Protein AF-A0AAT9HZM3-F1 (afdb_monomer_lite)

Foldseek 3Di:
DVLVVCQLVQDQFDCVNDPHQQDKDKRKDKDAQQDPVLLVLFDPVQSVQVPVQCVNNMWMKMWIGNGGTTTAIFGWDWFFPDCCLPPVNLCVQQPPDWAQRSVVSLCVSPVVCVVVADNTHHSVSSNVVSVVVRVPDDSVRIDTDTHHRDPPNVVVVSSSDDDDQDDDPDDDVVQLCQCDCPHSVVVVLVVVCVVCVVVCVCVVVVLVVVQLQQFWDQDPVRDIRNSHDPVNVVVLVVVQVVVCVVPVPDHDHDHDDGDDPSNVSSPDFDWDPPPDTDTPVVCVVVPPPD

Secondary structure (DSSP, 8-state):
-HHHHHHHH-PEEPGGG-S-TTSPEEEEEEE----HHHHHTS-HHHHHHHTTTSGGG-EEEEEEESSSEE-EEEEEEEEESSGGGSHHHHHHHHTT--HHHHHHHHHHH-GGGGTTS-SS--HHHHHHHHHHHHHT--GGGEEEEEEEPPTTHHHHHHHHSPPP----SSS-HHHHT--STTSHHHHHHHHHHHHHGGGGTTHHHHHHHHHHHHSPEEPTTS-EE----HHHHHHHHHHHHHHHTT-TT-------PPP-HHHHHHT---EEESSSEEEHHHHTTTSS--

Structure (mmCIF, N/CA/C/O backbone):
data_AF-A0AAT9HZM3-F1
#
_entry.id   AF-A0AAT9HZM3-F1
#
loop_
_atom_site.group_PDB
_atom_site.id
_atom_site.type_symbol
_atom_site.label_atom_id
_atom_site.label_alt_id
_atom_site.label_comp_id
_atom_site.label_asym_id
_atom_site.label_entity_id
_atom_site.label_seq_id
_atom_site.pdbx_PDB_ins_code
_atom_site.Cartn_x
_atom_site.Cartn_y
_atom_site.Cartn_z
_atom_site.occupancy
_atom_site.B_iso_or_equiv
_atom_site.auth_seq_id
_atom_site.auth_comp_id
_atom_site.auth_asym_id
_atom_site.auth_atom_id
_atom_site.pdbx_PDB_model_num
ATOM 1 N N . MET A 1 1 ? -4.841 -19.348 -1.375 1.00 56.19 1 MET A N 1
ATOM 2 C CA . MET A 1 1 ? -5.092 -18.212 -0.456 1.00 56.19 1 MET A CA 1
ATOM 3 C C . MET A 1 1 ? -3.822 -17.645 0.173 1.00 56.19 1 MET A C 1
ATOM 5 O O . MET A 1 1 ? -3.704 -16.431 0.191 1.00 56.19 1 MET A O 1
ATOM 9 N N . GLN A 1 2 ? -2.846 -18.459 0.596 1.00 75.19 2 GLN A N 1
ATOM 10 C CA . GLN A 1 2 ? -1.591 -17.960 1.192 1.00 75.19 2 GLN A CA 1
ATOM 11 C C . GLN A 1 2 ? -0.782 -17.020 0.270 1.00 75.19 2 GLN A C 1
ATOM 13 O O . GLN A 1 2 ? -0.189 -16.063 0.745 1.00 75.19 2 GLN A O 1
ATOM 18 N N . ALA A 1 3 ? -0.818 -17.223 -1.053 1.00 84.06 3 ALA A N 1
ATOM 19 C CA . ALA A 1 3 ? -0.134 -16.340 -2.006 1.00 84.06 3 ALA A CA 1
ATOM 20 C C . ALA A 1 3 ? -0.662 -14.890 -1.993 1.00 84.06 3 ALA A C 1
ATOM 22 O O . ALA A 1 3 ? 0.128 -13.957 -2.093 1.00 84.06 3 ALA A O 1
ATOM 23 N N . LEU A 1 4 ? -1.976 -14.689 -1.833 1.00 86.06 4 LEU A N 1
ATOM 24 C CA . LEU A 1 4 ? -2.546 -13.341 -1.745 1.00 86.06 4 LEU A CA 1
ATOM 25 C C . LEU A 1 4 ? -2.125 -12.667 -0.441 1.00 86.06 4 LEU A C 1
ATOM 27 O O . LEU A 1 4 ? -1.659 -11.536 -0.469 1.00 86.06 4 LEU A O 1
ATOM 31 N N . ASP A 1 5 ? -2.200 -13.379 0.683 1.00 83.12 5 ASP A N 1
ATOM 32 C CA . ASP A 1 5 ? -1.729 -12.857 1.967 1.00 83.12 5 ASP A CA 1
ATOM 33 C C . ASP A 1 5 ? -0.245 -12.452 1.911 1.00 83.12 5 ASP A C 1
ATOM 35 O O . ASP A 1 5 ? 0.101 -11.336 2.291 1.00 83.12 5 ASP A O 1
ATOM 39 N N . ILE A 1 6 ? 0.618 -13.290 1.324 1.00 88.50 6 ILE A N 1
ATOM 40 C CA . ILE A 1 6 ? 2.038 -12.965 1.102 1.00 88.50 6 ILE A CA 1
ATOM 41 C C . ILE A 1 6 ? 2.187 -11.720 0.217 1.00 88.50 6 ILE A C 1
ATOM 43 O O . ILE A 1 6 ? 3.030 -10.861 0.482 1.00 88.50 6 ILE A O 1
ATOM 47 N N . PHE A 1 7 ? 1.373 -11.592 -0.833 1.00 91.38 7 PHE A N 1
ATOM 48 C CA . PHE A 1 7 ? 1.400 -10.431 -1.715 1.00 91.38 7 PHE A CA 1
ATOM 49 C C . PHE A 1 7 ? 1.021 -9.131 -0.981 1.00 91.38 7 PHE A C 1
ATOM 51 O O . PHE A 1 7 ? 1.742 -8.134 -1.100 1.00 91.38 7 PHE A O 1
ATOM 58 N N . PHE A 1 8 ? -0.061 -9.133 -0.201 1.00 86.44 8 PHE A N 1
ATOM 59 C CA . PHE A 1 8 ? -0.562 -7.935 0.478 1.00 86.44 8 PHE A CA 1
ATOM 60 C C . PHE A 1 8 ? 0.253 -7.570 1.724 1.00 86.44 8 PHE A C 1
ATOM 62 O O . PHE A 1 8 ? 0.640 -6.413 1.876 1.00 86.44 8 PHE A O 1
ATOM 69 N N . SER A 1 9 ? 0.580 -8.543 2.579 1.00 83.19 9 SER A N 1
ATOM 70 C CA . SER A 1 9 ? 1.319 -8.295 3.827 1.00 83.19 9 SER A CA 1
ATOM 71 C C . SER A 1 9 ? 2.832 -8.159 3.623 1.00 83.19 9 SER A C 1
ATOM 73 O O . SER A 1 9 ? 3.512 -7.529 4.432 1.00 83.19 9 SER A O 1
ATOM 75 N N . GLY A 1 10 ? 3.376 -8.705 2.528 1.00 87.75 10 GLY A N 1
ATOM 76 C CA . GLY A 1 10 ? 4.804 -8.661 2.217 1.00 87.75 10 GLY A CA 1
ATOM 77 C C . GLY A 1 10 ? 5.704 -9.206 3.331 1.00 87.75 10 GLY A C 1
ATOM 78 O O . GLY A 1 10 ? 6.675 -8.529 3.687 1.00 87.75 10 GLY A O 1
ATOM 79 N N . PRO A 1 11 ? 5.415 -10.396 3.892 1.00 89.62 11 PRO A N 1
ATOM 80 C CA . PRO A 1 11 ? 6.148 -10.917 5.030 1.00 89.62 11 PRO A CA 1
ATOM 81 C C . PRO A 1 11 ? 7.579 -11.277 4.620 1.00 89.62 11 PRO A C 1
ATOM 83 O O . PRO A 1 11 ? 7.878 -11.518 3.444 1.00 89.62 11 PRO A O 1
ATOM 86 N N . THR A 1 12 ? 8.470 -11.342 5.604 1.00 92.44 12 THR A N 1
ATOM 87 C CA . THR A 1 12 ? 9.792 -11.944 5.416 1.00 92.44 12 THR A CA 1
ATOM 88 C C . THR A 1 12 ? 9.630 -13.458 5.351 1.00 92.44 12 THR A C 1
ATOM 90 O O . THR A 1 12 ? 9.192 -14.063 6.330 1.00 92.44 12 THR A O 1
ATOM 93 N N . LEU A 1 13 ? 9.997 -14.059 4.221 1.00 91.69 13 LEU A N 1
ATOM 94 C CA . LEU A 1 13 ? 9.914 -15.504 4.019 1.00 91.69 13 LEU A CA 1
ATOM 95 C C . LEU A 1 13 ? 11.201 -16.194 4.477 1.00 91.69 13 LEU A C 1
ATOM 97 O O . LEU A 1 13 ? 12.303 -15.682 4.278 1.00 91.69 13 LEU A O 1
ATOM 101 N N . LYS A 1 14 ? 11.055 -17.364 5.087 1.00 91.19 14 LYS A N 1
ATOM 102 C CA . LYS A 1 14 ? 12.136 -18.253 5.520 1.00 91.19 14 LYS A CA 1
ATOM 103 C C . LYS A 1 14 ? 12.356 -19.345 4.482 1.00 91.19 14 LYS A C 1
ATOM 105 O O . LYS A 1 14 ? 11.519 -19.567 3.621 1.00 91.19 14 LYS A O 1
ATOM 110 N N . ASP A 1 15 ? 13.461 -20.070 4.610 1.00 88.81 15 ASP A N 1
ATOM 111 C CA . ASP A 1 15 ? 13.807 -21.189 3.724 1.00 88.81 15 ASP A CA 1
ATOM 112 C C . ASP A 1 15 ? 12.682 -22.239 3.620 1.00 88.81 15 ASP A C 1
ATOM 114 O O . ASP A 1 15 ? 12.331 -22.674 2.531 1.00 88.81 15 ASP A O 1
ATOM 118 N N . THR A 1 16 ? 12.018 -22.532 4.744 1.00 89.19 16 THR A N 1
ATOM 119 C CA . THR A 1 16 ? 10.880 -23.466 4.840 1.00 89.19 16 THR A CA 1
ATOM 120 C C . THR A 1 16 ? 9.629 -23.019 4.083 1.00 89.19 16 THR A C 1
ATOM 122 O O . THR A 1 16 ? 8.724 -23.826 3.893 1.00 89.19 16 THR A O 1
ATOM 125 N N . ASP A 1 17 ? 9.550 -21.746 3.690 1.00 87.19 17 ASP A N 1
ATOM 126 C CA . ASP A 1 17 ? 8.434 -21.210 2.905 1.00 87.19 17 ASP A CA 1
ATOM 127 C C . ASP A 1 17 ? 8.635 -21.436 1.393 1.00 87.19 17 ASP A C 1
ATOM 129 O O . ASP A 1 17 ? 7.723 -21.186 0.603 1.00 87.19 17 ASP A O 1
ATOM 133 N N . PHE A 1 18 ? 9.811 -21.925 0.978 1.00 87.56 18 PHE A N 1
ATOM 134 C CA . PHE A 1 18 ? 10.133 -22.261 -0.405 1.00 87.56 18 PHE A CA 1
ATOM 135 C C . PHE A 1 18 ? 10.157 -23.777 -0.589 1.00 87.56 18 PHE A C 1
ATOM 137 O O . PHE A 1 18 ? 10.686 -24.519 0.234 1.00 87.56 18 PHE A O 1
ATOM 144 N N . TYR A 1 19 ? 9.637 -24.242 -1.726 1.00 86.69 19 TYR A N 1
ATOM 145 C CA . TYR A 1 19 ? 9.860 -25.624 -2.156 1.00 86.69 19 TYR A CA 1
ATOM 146 C C . TYR A 1 19 ? 11.327 -25.852 -2.565 1.00 86.69 19 TYR A C 1
ATOM 148 O O . TYR A 1 19 ? 11.905 -26.894 -2.274 1.00 86.69 19 TYR A O 1
ATOM 156 N N . ASP A 1 20 ? 11.936 -24.852 -3.215 1.00 88.06 20 ASP A N 1
ATOM 157 C CA . ASP A 1 20 ? 13.368 -24.785 -3.513 1.00 88.06 20 ASP A CA 1
ATOM 158 C C . ASP A 1 20 ? 13.839 -23.332 -3.369 1.00 88.06 20 ASP A C 1
ATOM 160 O O . ASP A 1 20 ? 13.459 -22.469 -4.161 1.00 88.06 20 ASP A O 1
ATOM 164 N N . ALA A 1 21 ? 14.676 -23.057 -2.368 1.00 87.31 21 ALA A N 1
ATOM 165 C CA . ALA A 1 21 ? 15.183 -21.717 -2.064 1.00 87.31 21 ALA A CA 1
ATOM 166 C C . ALA A 1 21 ? 16.091 -21.112 -3.153 1.00 87.31 21 ALA A C 1
ATOM 168 O O . ALA A 1 21 ? 16.421 -19.927 -3.093 1.00 87.31 21 ALA A O 1
ATOM 169 N N . ARG A 1 22 ? 16.503 -21.900 -4.157 1.00 86.81 22 ARG A N 1
ATOM 170 C CA . ARG A 1 22 ? 17.273 -21.417 -5.318 1.00 86.81 22 ARG A CA 1
ATOM 171 C C . ARG A 1 22 ? 16.380 -20.857 -6.420 1.00 86.81 22 ARG A C 1
ATOM 173 O O . ARG A 1 22 ? 16.883 -20.210 -7.337 1.00 86.81 22 ARG A O 1
ATOM 180 N N . ILE A 1 23 ? 15.080 -21.142 -6.365 1.00 89.75 23 ILE A N 1
ATOM 181 C CA . ILE A 1 23 ? 14.112 -20.680 -7.350 1.00 89.75 23 ILE A CA 1
ATOM 182 C C . ILE A 1 23 ? 13.419 -19.438 -6.779 1.00 89.75 23 ILE A C 1
ATOM 184 O O . ILE A 1 23 ? 12.821 -19.516 -5.704 1.00 89.75 23 ILE A O 1
ATOM 188 N N . PRO A 1 24 ? 13.477 -18.285 -7.470 1.00 90.88 24 PRO A N 1
ATOM 189 C CA . PRO A 1 24 ? 12.812 -17.083 -6.995 1.00 90.88 24 PRO A CA 1
ATOM 190 C C . PRO A 1 24 ? 11.293 -17.280 -6.979 1.00 90.88 24 PRO A C 1
ATOM 192 O O . PRO A 1 24 ? 10.711 -17.850 -7.904 1.00 90.88 24 PRO A O 1
ATOM 195 N N . LEU A 1 25 ? 10.643 -16.760 -5.941 1.00 92.00 25 LEU A N 1
ATOM 196 C CA . LEU A 1 25 ? 9.188 -16.753 -5.831 1.00 92.00 25 LEU A CA 1
ATOM 197 C C . LEU A 1 25 ? 8.649 -15.444 -6.408 1.00 92.00 25 LEU A C 1
ATOM 199 O O . LEU A 1 25 ? 9.076 -14.359 -6.011 1.00 92.00 25 LEU A O 1
ATOM 203 N N . ARG A 1 26 ? 7.677 -15.542 -7.314 1.00 93.06 26 ARG A N 1
ATOM 204 C CA . ARG A 1 26 ? 6.982 -14.393 -7.899 1.00 93.06 26 ARG A CA 1
ATOM 205 C C . ARG A 1 26 ? 5.481 -14.587 -7.773 1.00 93.06 26 ARG A C 1
ATOM 207 O O . ARG A 1 26 ? 4.949 -15.596 -8.224 1.00 93.06 26 ARG A O 1
ATOM 214 N N . ILE A 1 27 ? 4.814 -13.604 -7.182 1.00 94.00 27 ILE A N 1
ATOM 215 C CA . ILE A 1 27 ? 3.359 -13.566 -7.056 1.00 94.00 27 ILE A CA 1
ATOM 216 C C . ILE A 1 27 ? 2.872 -12.355 -7.834 1.00 94.00 27 ILE A C 1
ATOM 218 O O . ILE A 1 27 ? 3.229 -11.232 -7.493 1.00 94.00 27 ILE A O 1
ATOM 222 N N . GLU A 1 28 ? 2.088 -12.586 -8.878 1.00 94.62 28 GLU A N 1
ATOM 223 C CA . GLU A 1 28 ? 1.475 -11.534 -9.686 1.00 94.62 28 GLU A CA 1
ATOM 224 C C . GLU A 1 28 ? -0.000 -11.401 -9.323 1.00 94.62 28 GLU A C 1
ATOM 226 O O . GLU A 1 28 ? -0.708 -12.402 -9.197 1.00 94.62 28 GLU A O 1
ATOM 231 N N . VAL A 1 29 ? -0.451 -10.162 -9.154 1.00 92.50 29 VAL A N 1
ATOM 232 C CA . VAL A 1 29 ? -1.846 -9.823 -8.892 1.00 92.50 29 VAL A CA 1
ATOM 233 C C . VAL A 1 29 ? -2.263 -8.736 -9.870 1.00 92.50 29 VAL A C 1
ATOM 235 O O . VAL A 1 29 ? -1.595 -7.711 -10.010 1.00 92.50 29 VAL A O 1
ATOM 238 N N . THR A 1 30 ? -3.383 -8.977 -10.541 1.00 91.25 30 THR A N 1
ATOM 239 C CA . THR A 1 30 ? -4.058 -7.975 -11.361 1.00 91.25 30 THR A CA 1
ATOM 240 C C . THR A 1 30 ? -5.263 -7.449 -10.592 1.00 91.25 30 THR A C 1
ATOM 242 O O . THR A 1 30 ? -6.100 -8.229 -10.143 1.00 91.25 30 THR A O 1
ATOM 245 N N . PHE A 1 31 ? -5.344 -6.130 -10.478 1.00 88.81 31 PHE A N 1
ATOM 246 C CA . PHE A 1 31 ? -6.535 -5.397 -10.074 1.00 88.81 31 PHE A CA 1
ATOM 247 C C . PHE A 1 31 ? -7.240 -4.925 -11.339 1.00 88.81 31 PHE A C 1
ATOM 249 O O . PHE A 1 31 ? -6.606 -4.319 -12.204 1.00 88.81 31 PHE A O 1
ATOM 256 N N . GLU A 1 32 ? -8.524 -5.225 -11.449 1.00 88.81 32 GLU A N 1
ATOM 257 C CA . GLU A 1 32 ? -9.375 -4.834 -12.570 1.00 88.81 32 GLU A CA 1
ATOM 258 C C . GLU A 1 32 ? -10.501 -3.940 -12.048 1.00 88.81 32 GLU A C 1
ATOM 260 O O . GLU A 1 32 ? -10.794 -3.950 -10.852 1.00 88.81 32 GLU A O 1
ATOM 265 N N . GLU A 1 33 ? -11.112 -3.167 -12.945 1.00 86.69 33 GLU A N 1
ATOM 266 C CA . GLU A 1 33 ? -12.220 -2.254 -12.633 1.00 86.69 33 GLU A CA 1
ATOM 267 C C . GLU A 1 33 ? -11.888 -1.159 -11.601 1.00 86.69 33 GLU A C 1
ATOM 269 O O . GLU A 1 33 ? -12.756 -0.761 -10.828 1.00 86.69 33 GLU A O 1
ATOM 274 N N . ILE A 1 34 ? -10.658 -0.632 -11.604 1.00 85.25 34 ILE A N 1
ATOM 275 C CA . ILE A 1 34 ? -10.290 0.532 -10.782 1.00 85.25 34 ILE A CA 1
ATOM 276 C C . ILE A 1 34 ? -11.045 1.761 -11.300 1.00 85.25 34 ILE A C 1
ATOM 278 O O . ILE A 1 34 ? -10.838 2.180 -12.442 1.00 85.25 34 ILE A O 1
ATOM 282 N N . LYS A 1 35 ? -11.910 2.338 -10.459 1.00 84.44 35 LYS A N 1
ATOM 283 C CA . LYS A 1 35 ? -12.756 3.494 -10.796 1.00 84.44 35 LYS A CA 1
ATOM 284 C C . LYS A 1 35 ? -12.229 4.782 -10.170 1.00 84.44 35 LYS A C 1
ATOM 286 O O . LYS A 1 35 ? -11.422 4.764 -9.242 1.00 84.44 35 LYS A O 1
ATOM 291 N N . ASP A 1 36 ? -12.771 5.913 -10.616 1.00 80.31 36 ASP A N 1
ATOM 292 C CA . ASP A 1 36 ? -12.473 7.235 -10.047 1.00 80.31 36 ASP A CA 1
ATOM 293 C C . ASP A 1 36 ? -12.752 7.300 -8.536 1.00 80.31 36 ASP A C 1
ATOM 295 O O . ASP A 1 36 ? -12.042 7.977 -7.797 1.00 80.31 36 ASP A O 1
ATOM 299 N N . GLU A 1 37 ? -13.751 6.553 -8.057 1.00 82.88 37 GLU A N 1
ATOM 300 C CA . GLU A 1 37 ? -14.077 6.417 -6.632 1.00 82.88 37 GLU A CA 1
ATOM 301 C C . GLU A 1 37 ? -12.940 5.755 -5.838 1.00 82.88 37 GLU A C 1
ATOM 303 O O . GLU A 1 37 ? -12.618 6.194 -4.733 1.00 82.88 37 GLU A O 1
ATOM 308 N N . ASP A 1 38 ? -12.283 4.743 -6.412 1.00 80.19 38 ASP A N 1
ATOM 309 C CA . ASP A 1 38 ? -11.135 4.076 -5.795 1.00 80.19 38 ASP A CA 1
ATOM 310 C C . ASP A 1 38 ? -9.917 5.002 -5.772 1.00 80.19 38 ASP A C 1
ATOM 312 O O . ASP A 1 38 ? -9.212 5.095 -4.765 1.00 80.19 38 ASP A O 1
ATOM 316 N N . LEU A 1 39 ? -9.707 5.754 -6.856 1.00 80.75 39 LEU A N 1
ATOM 317 C CA . LEU A 1 39 ? -8.653 6.764 -6.945 1.00 80.75 39 LEU A CA 1
ATOM 318 C C . LEU A 1 39 ? -8.900 7.936 -5.986 1.00 80.75 39 LEU A C 1
ATOM 320 O O . LEU A 1 39 ? -7.948 8.493 -5.435 1.00 80.75 39 LEU A O 1
ATOM 324 N N . ALA A 1 40 ? -10.160 8.287 -5.719 1.00 81.62 40 ALA A N 1
ATOM 325 C CA . ALA A 1 40 ? -10.521 9.354 -4.790 1.00 81.62 40 ALA A CA 1
ATOM 326 C C . ALA A 1 40 ? -10.069 9.067 -3.347 1.00 81.62 40 ALA A C 1
ATOM 328 O O . ALA A 1 40 ? -9.836 10.012 -2.588 1.00 81.62 40 ALA A O 1
ATOM 329 N N . ARG A 1 41 ? -9.869 7.790 -2.990 1.00 77.81 41 ARG A N 1
ATOM 330 C CA . ARG A 1 41 ? -9.316 7.358 -1.692 1.00 77.81 41 ARG A CA 1
ATOM 331 C C . ARG A 1 41 ? -7.845 7.737 -1.519 1.00 77.81 41 ARG A C 1
ATOM 333 O O . ARG A 1 41 ? -7.351 7.786 -0.395 1.00 77.81 41 ARG A O 1
ATOM 340 N N . LEU A 1 42 ? -7.142 8.004 -2.618 1.00 79.00 42 LEU A N 1
ATOM 341 C CA . LEU A 1 42 ? -5.756 8.448 -2.605 1.00 79.00 42 LEU A CA 1
ATOM 342 C C . LEU A 1 42 ? -5.684 9.963 -2.400 1.00 79.00 42 LEU A C 1
ATOM 344 O O . LEU A 1 42 ? -6.513 10.719 -2.918 1.00 79.00 42 LEU A O 1
ATOM 348 N N . ALA A 1 43 ? -4.639 10.412 -1.700 1.00 76.69 43 ALA A N 1
ATOM 349 C CA . ALA A 1 43 ? -4.288 11.828 -1.652 1.00 76.69 43 ALA A CA 1
ATOM 350 C C . ALA A 1 43 ? -4.072 12.371 -3.075 1.00 76.69 43 ALA A C 1
ATOM 352 O O . ALA A 1 43 ? -3.567 11.663 -3.948 1.00 76.69 43 ALA A O 1
ATOM 353 N N . GLU A 1 44 ? -4.436 13.631 -3.314 1.00 77.44 44 GLU A N 1
ATOM 354 C CA . GLU A 1 44 ? -4.430 14.246 -4.651 1.00 77.44 44 GLU A CA 1
ATOM 355 C C . GLU A 1 44 ? -3.054 14.161 -5.335 1.00 77.44 44 GLU A C 1
ATOM 357 O O . GLU A 1 44 ? -2.948 13.840 -6.517 1.00 77.44 44 GLU A O 1
ATOM 362 N N . GLU A 1 45 ? -1.981 14.307 -4.554 1.00 76.25 45 GLU A N 1
ATOM 363 C CA . GLU A 1 45 ? -0.596 14.155 -5.006 1.00 76.25 45 GLU A CA 1
ATOM 364 C C . GLU A 1 45 ? -0.242 12.746 -5.519 1.00 76.25 45 GLU A C 1
ATOM 366 O O . GLU A 1 45 ? 0.744 12.574 -6.240 1.00 76.25 45 GLU A O 1
ATOM 371 N N . HIS A 1 46 ? -1.013 11.723 -5.155 1.00 76.56 46 HIS A N 1
ATOM 372 C CA . HIS A 1 46 ? -0.778 10.320 -5.495 1.00 76.56 46 HIS A CA 1
ATOM 373 C C . HIS A 1 46 ? -1.641 9.827 -6.668 1.00 76.56 46 HIS A C 1
ATOM 375 O O . HIS A 1 46 ? -1.218 8.911 -7.379 1.00 76.56 46 HIS A O 1
ATOM 381 N N . ARG A 1 47 ? -2.791 10.467 -6.931 1.00 80.19 47 ARG A N 1
ATOM 382 C CA . ARG A 1 47 ? -3.756 10.065 -7.976 1.00 80.19 47 ARG A CA 1
ATOM 383 C C . ARG A 1 47 ? -3.136 10.018 -9.366 1.00 80.19 47 ARG A C 1
ATOM 385 O O . ARG A 1 47 ? -3.103 8.961 -9.988 1.00 80.19 47 ARG A O 1
ATOM 392 N N . GLY A 1 48 ? -2.495 11.111 -9.784 1.00 76.69 48 GLY A N 1
ATOM 393 C CA . GLY A 1 48 ? -1.891 11.214 -11.116 1.00 76.69 48 GLY A CA 1
ATOM 394 C C . GLY A 1 48 ? -0.711 10.263 -11.370 1.00 76.69 48 GLY A C 1
ATOM 395 O O . GLY A 1 48 ? -0.258 10.142 -12.507 1.00 76.69 48 GLY A O 1
ATOM 396 N N . ARG A 1 49 ? -0.172 9.596 -10.335 1.00 77.94 49 ARG A N 1
ATOM 397 C CA . ARG A 1 49 ? 0.823 8.521 -10.506 1.00 77.94 49 ARG A CA 1
ATOM 398 C C . ARG A 1 49 ? 0.144 7.178 -10.751 1.00 77.94 49 ARG A C 1
ATOM 400 O O . ARG A 1 49 ? 0.567 6.464 -11.650 1.00 77.94 49 ARG A O 1
ATOM 407 N N . ILE A 1 50 ? -0.898 6.863 -9.980 1.00 78.75 50 ILE A N 1
ATOM 408 C CA . ILE A 1 50 ? -1.655 5.616 -10.131 1.00 78.75 50 ILE A CA 1
ATOM 409 C C . ILE A 1 50 ? -2.441 5.612 -11.442 1.00 78.75 50 ILE A C 1
ATOM 411 O O . ILE A 1 50 ? -2.402 4.608 -12.136 1.00 78.75 50 ILE A O 1
ATOM 415 N N . GLU A 1 51 ? -3.046 6.730 -11.849 1.00 78.88 51 GLU A N 1
ATOM 416 C CA . GLU A 1 51 ? -3.757 6.851 -13.137 1.00 78.88 51 GLU A CA 1
ATOM 417 C C . GLU A 1 51 ? -2.882 6.499 -14.346 1.00 78.88 51 GLU A C 1
ATOM 419 O O . GLU A 1 51 ? -3.346 5.868 -15.288 1.00 78.88 51 GLU A O 1
ATOM 424 N N . LYS A 1 52 ? -1.594 6.865 -14.313 1.00 77.31 52 LYS A N 1
ATOM 425 C CA . LYS A 1 52 ? -0.651 6.555 -15.400 1.00 77.31 52 LYS A CA 1
ATOM 426 C C . LYS A 1 52 ? -0.325 5.070 -15.514 1.00 77.31 52 LYS A C 1
ATOM 428 O O . LYS A 1 52 ? 0.145 4.645 -16.560 1.00 77.31 52 LYS A O 1
ATOM 433 N N . VAL A 1 53 ? -0.499 4.324 -14.428 1.00 76.25 53 VAL A N 1
ATOM 434 C CA . VAL A 1 53 ? -0.118 2.912 -14.327 1.00 76.25 53 VAL A CA 1
ATOM 435 C C . VAL A 1 53 ? -1.345 1.996 -14.366 1.00 76.25 53 VAL A C 1
ATOM 437 O O . VAL A 1 53 ? -1.259 0.867 -14.837 1.00 76.25 53 VAL A O 1
ATOM 440 N N . ALA A 1 54 ? -2.495 2.478 -13.897 1.00 77.00 54 ALA A N 1
ATOM 441 C CA . ALA A 1 54 ? -3.783 1.798 -13.945 1.00 77.00 54 ALA A CA 1
ATOM 442 C C . ALA A 1 54 ? -4.465 1.997 -15.313 1.00 77.00 54 ALA A C 1
ATOM 444 O O . ALA A 1 54 ? -5.606 2.458 -15.397 1.00 77.00 54 ALA A O 1
ATOM 445 N N . GLU A 1 55 ? -3.749 1.697 -16.399 1.00 69.00 55 GLU A N 1
ATOM 446 C CA . GLU A 1 55 ? -4.233 1.906 -17.764 1.00 69.00 55 GLU A CA 1
ATOM 447 C C . GLU A 1 55 ? -5.521 1.099 -18.012 1.00 69.00 55 GLU A C 1
ATOM 449 O O . GLU A 1 55 ? -5.590 -0.105 -17.761 1.00 69.00 55 GLU A O 1
ATOM 454 N N . GLY A 1 56 ? -6.5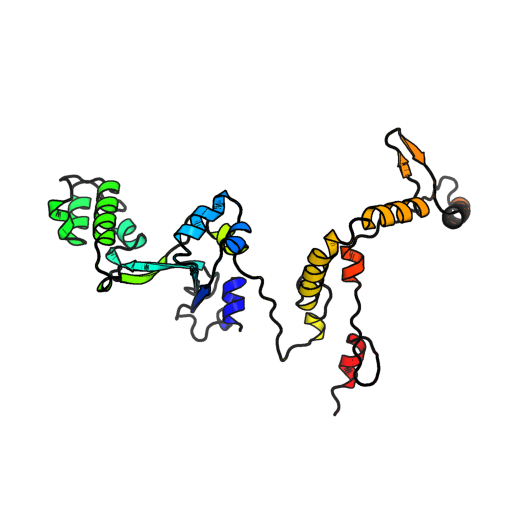84 1.779 -18.455 1.00 71.81 56 GLY A N 1
ATOM 455 C CA . GLY A 1 56 ? -7.892 1.152 -18.680 1.00 71.81 56 GLY A CA 1
ATOM 456 C C . GLY A 1 56 ? -8.576 0.625 -17.411 1.00 71.81 56 GLY A C 1
ATOM 457 O O . GLY A 1 56 ? -9.392 -0.289 -17.505 1.00 71.81 56 GLY A O 1
ATOM 458 N N . GLY A 1 57 ? -8.235 1.157 -16.230 1.00 80.94 57 GLY A N 1
ATOM 459 C CA . GLY A 1 57 ? -8.771 0.686 -14.948 1.00 80.94 57 GLY A CA 1
ATOM 460 C C . GLY A 1 57 ? -8.139 -0.625 -14.476 1.00 80.94 57 GLY A C 1
ATOM 461 O O . GLY A 1 57 ? -8.699 -1.307 -13.617 1.00 80.94 57 GLY A O 1
ATOM 462 N N . ARG A 1 58 ? -6.984 -1.002 -15.040 1.00 87.25 58 ARG A N 1
ATOM 463 C CA . ARG A 1 58 ? -6.280 -2.239 -14.710 1.00 87.25 58 ARG A CA 1
ATOM 464 C C . ARG A 1 58 ? -4.871 -1.946 -14.211 1.00 87.25 58 ARG A C 1
ATOM 466 O O . ARG A 1 58 ? -4.069 -1.341 -14.908 1.00 87.25 58 ARG A O 1
ATOM 473 N N . LEU A 1 59 ? -4.544 -2.442 -13.023 1.00 89.06 59 LEU A N 1
ATOM 474 C CA . LEU A 1 59 ? -3.220 -2.321 -12.415 1.00 89.06 59 LEU A CA 1
ATOM 475 C C . LEU A 1 59 ? -2.657 -3.718 -12.178 1.00 89.06 59 LEU A C 1
ATOM 477 O O . LEU A 1 59 ? -3.261 -4.520 -11.472 1.00 89.06 59 LEU A O 1
ATOM 481 N N . THR A 1 60 ? -1.490 -4.021 -12.744 1.00 91.75 60 THR A N 1
ATOM 482 C CA . THR A 1 60 ? -0.814 -5.302 -12.499 1.00 91.75 60 THR A CA 1
ATOM 483 C C . THR A 1 60 ? 0.435 -5.072 -11.659 1.00 91.75 60 THR A C 1
ATOM 485 O O . THR A 1 60 ? 1.305 -4.273 -12.006 1.00 91.75 60 THR A O 1
ATOM 488 N N . LEU A 1 61 ? 0.522 -5.773 -10.535 1.00 93.25 61 LEU A N 1
ATOM 489 C CA . LEU A 1 61 ? 1.628 -5.688 -9.593 1.00 93.25 61 LEU A CA 1
ATOM 490 C C . LEU A 1 61 ? 2.202 -7.078 -9.359 1.00 93.25 61 LEU A C 1
ATOM 492 O O . LEU A 1 61 ? 1.487 -8.079 -9.384 1.00 93.25 61 LEU A O 1
ATOM 496 N N . SER A 1 62 ? 3.492 -7.141 -9.063 1.00 94.44 62 SER A N 1
ATOM 497 C CA . SER A 1 62 ? 4.143 -8.376 -8.655 1.00 94.44 62 SER A CA 1
ATOM 498 C C . SER A 1 62 ? 4.896 -8.184 -7.350 1.00 94.44 62 SER A C 1
ATOM 500 O O . SER A 1 62 ? 5.484 -7.139 -7.083 1.00 94.44 62 SER A O 1
ATOM 502 N N . ARG A 1 63 ? 4.876 -9.207 -6.499 1.00 94.06 63 ARG A N 1
ATOM 503 C CA . ARG A 1 63 ? 5.783 -9.310 -5.362 1.00 94.06 63 ARG A CA 1
ATOM 504 C C . ARG A 1 63 ? 6.783 -10.414 -5.647 1.00 94.06 63 ARG A C 1
ATOM 506 O O . ARG A 1 63 ? 6.400 -11.568 -5.836 1.00 94.06 63 ARG A O 1
ATOM 513 N N . ALA A 1 64 ? 8.056 -10.044 -5.672 1.00 93.38 64 ALA A N 1
ATOM 514 C CA . ALA A 1 64 ? 9.151 -10.941 -6.003 1.00 93.38 64 ALA A CA 1
ATOM 515 C C . ALA A 1 64 ? 10.087 -11.145 -4.806 1.00 93.38 64 ALA A C 1
ATOM 517 O O . ALA A 1 64 ? 10.460 -10.192 -4.118 1.00 93.38 64 ALA A O 1
ATOM 518 N N . TYR A 1 65 ? 10.499 -12.392 -4.598 1.00 93.94 65 TYR A N 1
ATOM 519 C CA . TYR A 1 65 ? 11.506 -12.817 -3.633 1.00 93.94 65 TYR A CA 1
ATOM 520 C C . TYR A 1 65 ? 12.624 -13.517 -4.402 1.00 93.94 65 TYR A C 1
ATOM 522 O O . TYR A 1 65 ? 12.420 -14.594 -4.959 1.00 93.94 65 TYR A O 1
ATOM 530 N N . ALA A 1 66 ? 13.804 -12.898 -4.454 1.00 91.06 66 ALA A N 1
ATOM 531 C CA . ALA A 1 66 ? 14.962 -13.479 -5.137 1.00 91.06 66 ALA A CA 1
ATOM 532 C C . ALA A 1 66 ? 15.549 -14.687 -4.382 1.00 91.06 66 ALA A C 1
ATOM 534 O O . ALA A 1 66 ? 16.135 -15.570 -4.997 1.00 91.06 66 ALA A O 1
ATOM 535 N N . ALA A 1 67 ? 15.394 -14.692 -3.058 1.00 91.56 67 ALA A N 1
ATOM 536 C CA . ALA A 1 67 ? 15.831 -15.712 -2.111 1.00 91.56 67 ALA A CA 1
ATOM 537 C C . ALA A 1 67 ? 14.990 -15.559 -0.821 1.00 91.56 67 ALA A C 1
ATOM 539 O O . ALA A 1 67 ? 14.247 -14.569 -0.709 1.00 91.56 67 ALA A O 1
ATOM 540 N N . PRO A 1 68 ? 15.110 -16.467 0.168 1.00 91.31 68 PRO A N 1
ATOM 541 C CA . PRO A 1 68 ? 14.533 -16.253 1.492 1.00 91.31 68 PRO A CA 1
ATOM 542 C C . PRO A 1 68 ? 14.909 -14.877 2.056 1.00 91.31 68 PRO A C 1
ATOM 544 O O . PRO A 1 68 ? 16.070 -14.467 2.023 1.00 91.31 68 PRO A O 1
ATOM 547 N N . GLY A 1 69 ? 13.914 -14.137 2.541 1.00 91.94 69 GLY A N 1
ATOM 548 C CA . GLY A 1 69 ? 14.078 -12.759 2.982 1.00 91.94 69 GLY A CA 1
ATOM 549 C C . GLY A 1 69 ? 12.885 -11.873 2.641 1.00 91.94 69 GLY A C 1
ATOM 550 O O . GLY A 1 69 ? 11.736 -12.314 2.612 1.00 91.94 69 GLY A O 1
ATOM 551 N N . LYS A 1 70 ? 13.166 -10.583 2.432 1.00 92.50 70 LYS A N 1
ATOM 552 C CA . LYS A 1 70 ? 12.150 -9.557 2.186 1.00 92.50 70 LYS A CA 1
ATOM 553 C C . LYS A 1 70 ? 11.745 -9.531 0.713 1.00 92.50 70 LYS A C 1
ATOM 555 O O . LYS A 1 70 ? 12.595 -9.410 -0.166 1.00 92.50 70 LYS A O 1
ATOM 560 N N . GLY A 1 71 ? 10.441 -9.573 0.466 1.00 91.31 71 GLY A N 1
ATOM 561 C CA . GLY A 1 71 ? 9.885 -9.431 -0.875 1.00 91.31 71 GLY A CA 1
ATOM 562 C C . GLY A 1 71 ? 9.862 -7.977 -1.326 1.00 91.31 71 GLY A C 1
ATOM 563 O O . GLY A 1 71 ? 9.622 -7.068 -0.526 1.00 91.31 71 GLY A O 1
ATOM 564 N N . VAL A 1 72 ? 10.052 -7.761 -2.621 1.00 92.06 72 VAL A N 1
ATOM 565 C CA . VAL A 1 72 ? 9.980 -6.442 -3.256 1.00 92.06 72 VAL A CA 1
ATOM 566 C C . VAL A 1 72 ? 8.695 -6.360 -4.066 1.00 92.06 72 VAL A C 1
ATOM 568 O O . VAL A 1 72 ? 8.414 -7.253 -4.864 1.00 92.06 72 VAL A O 1
ATOM 571 N N . LEU A 1 73 ? 7.915 -5.304 -3.838 1.00 92.12 73 LEU A N 1
ATOM 572 C CA . LEU A 1 73 ? 6.743 -4.994 -4.652 1.00 92.12 73 LEU A CA 1
ATOM 573 C C . LEU A 1 73 ? 7.196 -4.244 -5.908 1.00 92.12 73 LEU A C 1
ATOM 575 O O . LEU A 1 73 ? 8.007 -3.322 -5.816 1.00 92.12 73 LEU A O 1
ATOM 579 N N . LYS A 1 74 ? 6.684 -4.659 -7.060 1.00 91.94 74 LYS A N 1
ATOM 580 C CA . LYS A 1 74 ? 7.033 -4.176 -8.392 1.00 91.94 74 LYS A CA 1
ATOM 581 C C . LYS A 1 74 ? 5.772 -3.953 -9.215 1.00 91.94 74 LYS A C 1
ATOM 583 O O . LYS A 1 74 ? 4.724 -4.537 -8.938 1.00 91.94 74 LYS A O 1
ATOM 588 N N . GLN A 1 75 ? 5.887 -3.100 -10.221 1.00 91.06 75 GLN A N 1
ATOM 589 C CA . GLN A 1 75 ? 4.860 -2.912 -11.237 1.00 91.06 75 GLN A CA 1
ATOM 590 C C . GLN A 1 75 ? 5.131 -3.885 -12.383 1.00 91.06 75 GLN A C 1
ATOM 592 O O . GLN A 1 75 ? 6.284 -4.093 -12.757 1.00 91.06 75 GLN A O 1
ATOM 597 N N . VAL A 1 76 ? 4.077 -4.481 -12.934 1.00 91.06 76 VAL A N 1
ATOM 598 C CA . VAL A 1 76 ? 4.173 -5.275 -14.160 1.00 91.06 76 VAL A CA 1
ATOM 599 C C . VAL A 1 76 ? 3.741 -4.391 -15.313 1.00 91.06 76 VAL A C 1
ATOM 601 O O . VAL A 1 76 ? 2.592 -3.955 -15.358 1.00 91.06 76 VAL A O 1
ATOM 604 N N . ASP A 1 77 ? 4.663 -4.129 -16.228 1.00 88.50 77 ASP A N 1
ATOM 605 C CA . ASP A 1 77 ? 4.450 -3.213 -17.346 1.00 88.50 77 ASP A CA 1
ATOM 606 C C . ASP A 1 77 ? 4.842 -3.866 -18.678 1.00 88.50 77 ASP A C 1
ATOM 608 O O . ASP A 1 77 ? 5.557 -4.875 -18.701 1.00 88.50 77 ASP A O 1
ATOM 612 N N . ASP A 1 78 ? 4.374 -3.300 -19.789 1.00 87.88 78 ASP A N 1
ATOM 613 C CA . ASP A 1 78 ? 4.859 -3.657 -21.119 1.00 87.88 78 ASP A CA 1
ATOM 614 C C . ASP A 1 78 ? 6.252 -3.075 -21.318 1.00 87.88 78 ASP A C 1
ATOM 616 O O . ASP A 1 78 ? 6.432 -1.888 -21.590 1.00 87.88 78 ASP A O 1
ATOM 620 N N . VAL A 1 79 ? 7.258 -3.935 -21.230 1.00 89.81 79 VAL A N 1
ATOM 621 C CA . VAL A 1 79 ? 8.670 -3.579 -21.364 1.00 89.81 79 VAL A CA 1
ATOM 622 C C . VAL A 1 79 ? 9.293 -4.259 -22.579 1.00 89.81 79 VAL A C 1
ATOM 624 O O . VAL A 1 79 ? 8.762 -5.249 -23.081 1.00 89.81 79 VAL A O 1
ATOM 627 N N . PRO A 1 80 ? 10.441 -3.771 -23.069 1.00 92.50 80 PRO A N 1
ATOM 628 C CA . PRO A 1 80 ? 11.200 -4.479 -24.091 1.00 92.50 80 PRO A CA 1
ATOM 629 C C . PRO A 1 80 ? 11.565 -5.898 -23.641 1.00 92.50 80 PRO A C 1
ATOM 631 O O . PRO A 1 80 ? 12.072 -6.103 -22.532 1.00 92.50 80 PRO A O 1
ATOM 634 N N . SER A 1 81 ? 11.355 -6.871 -24.527 1.00 91.50 81 SER A N 1
ATOM 635 C CA . SER A 1 81 ? 11.746 -8.270 -24.312 1.00 91.50 81 SER A CA 1
ATOM 636 C C . SER A 1 81 ? 13.262 -8.427 -24.239 1.00 91.50 81 SER A C 1
ATOM 638 O O . SER A 1 81 ? 13.779 -9.273 -23.508 1.00 91.50 81 SER A O 1
ATOM 640 N N . ASP A 1 82 ? 13.988 -7.587 -24.976 1.00 91.56 82 ASP A N 1
ATOM 641 C CA . ASP A 1 82 ? 15.438 -7.525 -24.905 1.00 91.56 82 ASP A CA 1
ATOM 642 C C . ASP A 1 82 ? 15.885 -6.758 -23.651 1.00 91.56 82 ASP A C 1
ATOM 644 O O . ASP A 1 82 ? 15.663 -5.552 -23.496 1.00 91.56 82 ASP A O 1
ATOM 648 N N . ARG A 1 83 ? 16.574 -7.477 -22.757 1.00 89.62 83 ARG A N 1
ATOM 649 C CA . ARG A 1 83 ? 17.087 -6.944 -21.490 1.00 89.62 83 ARG A CA 1
ATOM 650 C C . ARG A 1 83 ? 18.054 -5.778 -21.659 1.00 89.62 83 ARG A C 1
ATOM 652 O O . ARG A 1 83 ? 18.186 -4.993 -20.728 1.00 89.62 83 ARG A O 1
ATOM 659 N N . ARG A 1 84 ? 18.696 -5.605 -22.819 1.00 91.12 84 ARG A N 1
ATOM 660 C CA . ARG A 1 84 ? 19.617 -4.479 -23.056 1.00 91.12 84 ARG A CA 1
ATOM 661 C C . ARG A 1 84 ? 18.950 -3.114 -22.865 1.00 91.12 84 ARG A C 1
ATOM 663 O O . ARG A 1 84 ? 19.626 -2.174 -22.458 1.00 91.12 84 ARG A O 1
ATOM 670 N N . TYR A 1 85 ? 17.643 -3.008 -23.113 1.00 90.56 85 TYR A N 1
ATOM 671 C CA . TYR A 1 85 ? 16.881 -1.767 -22.935 1.00 90.56 85 TYR A CA 1
ATOM 672 C C . TYR A 1 85 ? 16.485 -1.483 -21.477 1.00 90.56 85 TYR A C 1
ATOM 674 O O . TYR A 1 85 ? 15.935 -0.420 -21.191 1.00 90.56 85 TYR A O 1
ATOM 682 N N . TRP A 1 86 ? 16.721 -2.413 -20.546 1.00 88.75 86 TRP A N 1
ATOM 683 C CA . TRP A 1 86 ? 16.274 -2.259 -19.164 1.00 88.75 86 TRP A CA 1
ATOM 684 C C . TRP A 1 86 ? 17.129 -1.235 -18.404 1.00 88.75 86 TRP A C 1
ATOM 686 O O . TRP A 1 86 ? 18.339 -1.159 -18.635 1.00 88.75 86 TRP A O 1
ATOM 696 N N . PRO A 1 87 ? 16.550 -0.483 -17.445 1.00 87.25 87 PRO A N 1
ATOM 697 C CA . PRO A 1 87 ? 17.266 0.572 -16.723 1.00 87.25 87 PRO A CA 1
ATOM 698 C C . PRO A 1 87 ? 18.585 0.124 -16.080 1.00 87.25 87 PRO A C 1
ATOM 700 O O . PRO A 1 87 ? 19.565 0.865 -16.123 1.00 87.25 87 PRO A O 1
ATOM 703 N N . SER A 1 88 ? 18.637 -1.092 -15.525 1.00 87.88 88 SER A N 1
ATOM 704 C CA . SER A 1 88 ? 19.853 -1.673 -14.942 1.00 87.88 88 SER A CA 1
ATOM 705 C C . SER A 1 88 ? 20.946 -1.893 -15.990 1.00 87.88 88 SER A C 1
ATOM 707 O O . SER A 1 88 ? 22.076 -1.450 -15.796 1.00 87.88 88 SER A O 1
ATOM 709 N N . SER A 1 89 ? 20.607 -2.495 -17.131 1.00 90.00 89 SER A N 1
ATOM 710 C CA . SER A 1 89 ? 21.547 -2.739 -18.230 1.00 90.00 89 SER A CA 1
ATOM 711 C C . SER A 1 89 ? 22.030 -1.443 -18.876 1.00 90.00 89 SER A C 1
ATOM 713 O O . SER A 1 89 ? 23.219 -1.297 -19.156 1.00 90.00 89 SER A O 1
ATOM 715 N N . VAL A 1 90 ? 21.142 -0.460 -19.048 1.00 91.50 90 VAL A N 1
ATOM 716 C CA . VAL A 1 90 ? 21.522 0.871 -19.539 1.00 91.50 90 VAL A CA 1
ATOM 717 C C . VAL A 1 90 ? 22.446 1.572 -18.540 1.00 91.50 90 VAL A C 1
ATOM 719 O O . VAL A 1 90 ? 23.427 2.197 -18.945 1.00 91.50 90 VAL A O 1
ATOM 722 N N . GLN A 1 91 ? 22.182 1.455 -17.237 1.00 91.75 91 GLN A N 1
ATOM 723 C CA . GLN A 1 91 ? 23.048 2.015 -16.203 1.00 91.75 91 GLN A CA 1
ATOM 724 C C . GLN A 1 91 ? 24.439 1.368 -16.214 1.00 91.75 91 GLN A C 1
ATOM 726 O O . GLN A 1 91 ? 25.429 2.095 -16.191 1.00 91.75 91 GLN A O 1
ATOM 731 N N . GLU A 1 92 ? 24.532 0.040 -16.295 1.00 92.62 92 GLU A N 1
ATOM 732 C CA . GLU A 1 92 ? 25.805 -0.688 -16.414 1.00 92.62 92 GLU A CA 1
ATOM 733 C C . GLU A 1 92 ? 26.572 -0.315 -17.689 1.00 92.62 92 GLU A C 1
ATOM 735 O O . GLU A 1 92 ? 27.794 -0.154 -17.666 1.00 92.62 92 GLU A O 1
ATOM 740 N N . LEU A 1 93 ? 25.857 -0.117 -18.801 1.00 92.19 93 LEU A N 1
ATOM 741 C CA . LEU A 1 93 ? 26.448 0.271 -20.077 1.00 92.19 93 LEU A CA 1
ATOM 742 C C . LEU A 1 93 ? 27.174 1.617 -19.986 1.00 92.19 93 LEU A C 1
ATOM 744 O O . LEU A 1 93 ? 28.280 1.740 -20.521 1.00 92.19 93 LEU A O 1
ATOM 748 N N . VAL A 1 94 ? 26.558 2.606 -19.326 1.00 93.12 94 VAL A N 1
ATOM 749 C CA . VAL A 1 94 ? 27.049 3.993 -19.280 1.00 93.12 94 VAL A CA 1
ATOM 750 C C . VAL A 1 94 ? 27.890 4.320 -18.043 1.00 93.12 94 VAL A C 1
ATOM 752 O O . VAL A 1 94 ? 28.640 5.297 -18.068 1.00 93.12 94 VAL A O 1
ATOM 755 N N . ALA A 1 95 ? 27.778 3.548 -16.957 1.00 93.94 95 ALA A N 1
ATOM 756 C CA . ALA A 1 95 ? 28.476 3.811 -15.701 1.00 93.94 95 ALA A CA 1
ATOM 757 C C . ALA A 1 95 ? 30.001 3.844 -15.890 1.00 93.94 95 ALA A C 1
ATOM 759 O O . ALA A 1 95 ? 30.590 2.985 -16.539 1.00 93.94 95 ALA A O 1
ATOM 760 N N . GLY A 1 96 ? 30.652 4.868 -15.331 1.00 90.62 96 GLY A N 1
ATOM 761 C CA . GLY A 1 96 ? 32.110 5.043 -15.389 1.00 90.62 96 GLY A CA 1
ATOM 762 C C . GLY A 1 96 ? 32.686 5.483 -16.744 1.00 90.62 96 GLY A C 1
ATOM 763 O O . GLY A 1 96 ? 33.764 6.071 -16.758 1.00 90.62 96 GLY A O 1
ATOM 764 N N . LYS A 1 97 ? 31.966 5.297 -17.859 1.00 91.88 97 LYS A N 1
ATOM 765 C CA . LYS A 1 97 ? 32.451 5.593 -19.219 1.00 91.88 97 LYS A CA 1
ATOM 766 C C . LYS A 1 97 ? 32.162 7.030 -19.650 1.00 91.88 97 LYS A C 1
ATOM 768 O O . LYS A 1 97 ? 31.166 7.634 -19.229 1.00 91.88 97 LYS A O 1
ATOM 773 N N . ARG A 1 98 ? 33.023 7.585 -20.515 1.00 92.69 98 ARG A N 1
ATOM 774 C CA . ARG A 1 98 ? 32.894 8.945 -21.078 1.00 92.69 98 ARG A CA 1
ATOM 775 C C . ARG A 1 98 ? 33.403 9.029 -22.519 1.00 92.69 98 ARG A C 1
ATOM 777 O O . ARG A 1 98 ? 34.266 8.257 -22.923 1.00 92.69 98 ARG A O 1
ATOM 784 N N . GLY A 1 99 ? 32.908 10.015 -23.270 1.00 90.44 99 GLY A N 1
ATOM 785 C CA . GLY A 1 99 ? 33.442 10.371 -24.586 1.00 90.44 99 GLY A CA 1
ATOM 786 C C . GLY A 1 99 ? 33.433 9.202 -25.574 1.00 90.44 99 GLY A C 1
ATOM 787 O O . GLY A 1 99 ? 32.413 8.542 -25.749 1.00 90.44 99 GLY A O 1
ATOM 788 N N . GLU A 1 100 ? 34.569 8.947 -26.221 1.00 91.12 100 GLU A N 1
ATOM 789 C CA . GLU A 1 100 ? 34.683 7.928 -27.270 1.00 91.12 100 GLU A CA 1
ATOM 790 C C . GLU A 1 100 ? 34.452 6.497 -26.755 1.00 91.12 100 GLU A C 1
ATOM 792 O O . GLU A 1 100 ? 33.758 5.724 -27.409 1.00 91.12 100 GLU A O 1
ATOM 797 N N . GLU A 1 101 ? 34.941 6.164 -25.556 1.00 91.94 101 GLU A N 1
ATOM 798 C CA . GLU A 1 101 ? 34.726 4.851 -24.926 1.00 91.94 101 GLU A CA 1
ATOM 799 C C . GLU A 1 101 ? 33.232 4.583 -24.685 1.00 91.94 101 GLU A C 1
ATOM 801 O O . GLU A 1 101 ? 32.716 3.503 -24.980 1.00 91.94 101 GLU A O 1
ATOM 806 N N . LEU A 1 102 ? 32.511 5.602 -24.202 1.00 94.19 102 LEU A N 1
ATOM 807 C CA . LEU A 1 102 ? 31.064 5.537 -24.013 1.00 94.19 102 LEU A CA 1
ATOM 808 C C . LEU A 1 102 ? 30.340 5.340 -25.350 1.00 94.19 102 LEU A C 1
ATOM 810 O O . LEU A 1 102 ? 29.428 4.519 -25.438 1.00 94.19 102 LEU A O 1
ATOM 814 N N . ARG A 1 103 ? 30.767 6.059 -26.395 1.00 93.69 103 ARG A N 1
ATOM 815 C CA . ARG A 1 103 ? 30.197 5.941 -27.740 1.00 93.69 103 ARG A CA 1
ATOM 816 C C . ARG A 1 103 ? 30.394 4.543 -28.318 1.00 93.69 103 ARG A C 1
ATOM 818 O O . ARG A 1 103 ? 29.439 3.955 -28.812 1.00 93.69 103 ARG A O 1
ATOM 825 N N . GLN A 1 104 ? 31.613 4.008 -28.256 1.00 93.25 104 GLN A N 1
ATOM 826 C CA . GLN A 1 104 ? 31.919 2.675 -28.776 1.00 93.25 104 GLN A CA 1
ATOM 827 C C . GLN A 1 104 ? 31.129 1.593 -28.036 1.00 93.25 104 GLN A C 1
ATOM 829 O O . GLN A 1 104 ? 30.528 0.738 -28.681 1.00 93.25 104 GLN A O 1
ATOM 834 N N . GLY A 1 105 ? 31.054 1.671 -26.702 1.00 92.38 105 GLY A N 1
ATOM 835 C CA . GLY A 1 105 ? 30.241 0.752 -25.906 1.00 92.38 105 GLY A CA 1
ATOM 836 C C . GLY A 1 105 ? 28.754 0.818 -26.263 1.00 92.38 105 GLY A C 1
ATOM 837 O O . GLY A 1 105 ? 28.120 -0.221 -26.436 1.00 92.38 105 GLY A O 1
ATOM 838 N N . ALA A 1 106 ? 28.207 2.026 -26.428 1.00 92.25 106 ALA A N 1
ATOM 839 C CA . ALA A 1 106 ? 26.811 2.221 -26.807 1.00 92.25 106 ALA A CA 1
ATOM 840 C C . ALA A 1 106 ? 26.500 1.675 -28.209 1.00 92.25 106 ALA A C 1
ATOM 842 O O . ALA A 1 106 ? 25.505 0.981 -28.366 1.00 92.25 106 ALA A O 1
ATOM 843 N N . ILE A 1 107 ? 27.366 1.917 -29.199 1.00 94.19 107 ILE A N 1
ATOM 844 C CA . ILE A 1 107 ? 27.198 1.405 -30.573 1.00 94.19 107 ILE A CA 1
ATOM 845 C C . ILE A 1 107 ? 27.356 -0.116 -30.629 1.00 94.19 107 ILE A C 1
ATOM 847 O O . ILE A 1 107 ? 26.663 -0.780 -31.392 1.00 94.19 107 ILE A O 1
ATOM 851 N N . TYR A 1 108 ? 28.252 -0.684 -29.820 1.00 93.44 108 TYR A N 1
ATOM 852 C CA . TYR A 1 108 ? 28.392 -2.134 -29.722 1.00 93.44 108 TYR A CA 1
ATOM 853 C C . TYR A 1 108 ? 27.111 -2.786 -29.183 1.00 93.44 108 TYR A C 1
ATOM 855 O O . TYR A 1 108 ? 26.672 -3.811 -29.697 1.00 93.44 108 TYR A O 1
ATOM 863 N N . ALA A 1 109 ? 26.493 -2.178 -28.165 1.00 91.94 109 ALA A N 1
ATOM 864 C CA . ALA A 1 109 ? 25.237 -2.660 -27.599 1.00 91.94 109 ALA A CA 1
ATOM 865 C C . ALA A 1 109 ? 24.019 -2.358 -28.490 1.00 91.94 109 ALA A C 1
ATOM 867 O O . ALA A 1 109 ? 23.098 -3.170 -28.517 1.00 91.94 109 ALA A O 1
ATOM 868 N N . PHE A 1 110 ? 24.024 -1.236 -29.214 1.00 93.38 110 PHE A N 1
ATOM 869 C CA . PHE A 1 110 ? 22.943 -0.750 -30.076 1.00 93.38 110 PHE A CA 1
ATOM 870 C C . PHE A 1 110 ? 23.526 -0.157 -31.372 1.00 93.38 110 PHE A C 1
ATOM 872 O O . PHE A 1 110 ? 23.839 1.041 -31.423 1.00 93.38 110 PHE A O 1
ATOM 879 N N . PRO A 1 111 ? 23.706 -0.968 -32.429 1.00 92.75 111 PRO A N 1
ATOM 880 C CA . PRO A 1 111 ? 24.292 -0.517 -33.693 1.00 92.75 111 PRO A CA 1
ATOM 881 C C . PRO A 1 111 ? 23.573 0.684 -34.329 1.00 92.75 111 PRO A C 1
ATOM 883 O O . PRO A 1 111 ? 24.206 1.517 -34.981 1.00 92.75 111 PRO A O 1
ATOM 886 N N . GLU A 1 112 ? 22.269 0.817 -34.088 1.00 90.94 112 GLU A N 1
ATOM 887 C CA . GLU A 1 112 ? 21.388 1.890 -34.560 1.00 90.94 112 GLU A CA 1
ATOM 888 C C . GLU A 1 112 ? 21.788 3.268 -34.009 1.00 90.94 112 GLU A C 1
ATOM 890 O O . GLU A 1 112 ? 21.488 4.302 -34.608 1.00 90.94 112 GLU A O 1
ATOM 895 N N . LEU A 1 113 ? 22.512 3.306 -32.885 1.00 91.62 113 LEU A N 1
ATOM 896 C CA . LEU A 1 113 ? 22.990 4.545 -32.273 1.00 91.62 113 LEU A CA 1
ATOM 897 C C . LEU A 1 113 ? 24.156 5.189 -33.029 1.00 91.62 113 LEU A C 1
ATOM 899 O O . LEU A 1 113 ? 24.509 6.334 -32.739 1.00 91.62 113 LEU A O 1
ATOM 903 N N . ARG A 1 114 ? 24.757 4.493 -34.004 1.00 89.62 114 ARG A N 1
ATOM 904 C CA . ARG A 1 114 ? 25.923 4.981 -34.758 1.00 89.62 114 ARG A CA 1
ATOM 905 C C . ARG A 1 114 ? 25.678 6.332 -35.427 1.00 89.62 114 ARG A C 1
ATOM 907 O O . ARG A 1 114 ? 26.570 7.179 -35.388 1.00 89.62 114 ARG A O 1
ATOM 914 N N . GLU A 1 115 ? 24.484 6.514 -35.982 1.00 88.56 115 GLU A N 1
ATOM 915 C CA . GLU A 1 115 ? 24.068 7.733 -36.687 1.00 88.56 115 GLU A CA 1
ATOM 916 C C . GLU A 1 115 ? 23.377 8.750 -35.759 1.00 88.56 115 GLU A C 1
ATOM 918 O O . GLU A 1 115 ? 23.215 9.909 -36.129 1.00 88.56 115 GLU A O 1
ATOM 923 N N . LYS A 1 116 ? 22.983 8.338 -34.543 1.00 87.62 116 LYS A N 1
ATOM 924 C CA . LYS A 1 116 ? 22.261 9.185 -33.577 1.00 87.62 116 LYS A CA 1
ATOM 925 C C . LYS A 1 116 ? 23.162 9.847 -32.532 1.00 87.62 116 LYS A C 1
ATOM 927 O O . LYS A 1 116 ? 22.816 10.908 -32.025 1.00 87.62 116 LYS A O 1
ATOM 932 N N . LEU A 1 117 ? 24.291 9.228 -32.182 1.00 91.06 117 LEU A N 1
ATOM 933 C CA . LEU A 1 117 ? 25.183 9.730 -31.133 1.00 91.06 117 LEU A CA 1
ATOM 934 C C . LEU A 1 117 ? 26.264 10.661 -31.677 1.00 91.06 117 LEU A C 1
ATOM 936 O O . LEU A 1 117 ? 26.970 10.332 -32.639 1.00 91.06 117 LEU A O 1
ATOM 940 N N . SER A 1 118 ? 26.488 11.767 -30.966 1.00 89.75 118 SER A N 1
ATOM 941 C CA . SER A 1 118 ? 27.622 12.658 -31.205 1.00 89.75 118 SER A CA 1
ATOM 942 C C . SER A 1 118 ? 28.978 11.939 -31.020 1.00 89.75 118 SER A C 1
ATOM 944 O O . SER A 1 118 ? 29.041 10.862 -30.424 1.00 89.75 118 SER A O 1
ATOM 946 N N . PRO A 1 119 ? 30.107 12.492 -31.517 1.00 88.44 119 PRO A N 1
ATOM 947 C CA . PRO A 1 119 ? 31.429 11.861 -31.389 1.00 88.44 119 PRO A CA 1
ATOM 948 C C . PRO A 1 119 ? 31.907 11.662 -29.942 1.00 88.44 119 PRO A C 1
ATOM 950 O O . PRO A 1 119 ? 32.691 10.755 -29.665 1.00 88.44 119 PRO A O 1
ATOM 953 N N . LYS A 1 120 ? 31.445 12.506 -29.014 1.00 91.38 120 LYS A N 1
ATOM 954 C CA . LYS A 1 120 ? 31.749 12.434 -27.579 1.00 91.38 120 LYS A CA 1
ATOM 955 C C . LYS A 1 120 ? 30.449 12.609 -26.788 1.00 91.38 120 LYS A C 1
ATOM 957 O O . LYS A 1 120 ? 30.252 13.673 -26.199 1.00 91.38 120 LYS A O 1
ATOM 962 N N . PRO A 1 121 ? 29.572 11.595 -26.788 1.00 92.31 121 PRO A N 1
ATOM 963 C CA . PRO A 1 121 ? 28.260 11.730 -26.203 1.00 92.31 121 PRO A CA 1
ATOM 964 C C . PRO A 1 121 ? 28.354 11.812 -24.685 1.00 92.31 121 PRO A C 1
ATOM 966 O O . PRO A 1 121 ? 29.309 11.339 -24.054 1.00 92.31 121 PRO A O 1
ATOM 969 N N . THR A 1 122 ? 27.332 12.406 -24.085 1.00 94.12 122 THR A N 1
ATOM 970 C CA . THR A 1 122 ? 27.155 12.351 -22.632 1.00 94.12 122 THR A CA 1
ATOM 971 C C . THR A 1 122 ? 26.409 11.077 -22.236 1.00 94.12 122 THR A C 1
ATOM 973 O O . THR A 1 122 ? 25.672 10.494 -23.029 1.00 94.12 122 THR A O 1
ATOM 976 N N . GLN A 1 123 ? 26.533 10.639 -20.979 1.00 93.06 123 GLN A N 1
ATOM 977 C CA . GLN A 1 123 ? 25.730 9.505 -20.498 1.00 93.06 123 GLN A CA 1
ATOM 978 C C . GLN A 1 123 ? 24.223 9.793 -20.560 1.00 93.06 123 GLN A C 1
ATOM 980 O O . GLN A 1 123 ? 23.429 8.864 -20.644 1.00 93.06 123 GLN A O 1
ATOM 985 N N . LYS A 1 124 ? 23.818 11.067 -20.479 1.00 93.94 124 LYS A N 1
ATOM 986 C CA . LYS A 1 124 ? 22.420 11.479 -20.632 1.00 93.94 124 LYS A CA 1
ATOM 987 C C . LYS A 1 124 ? 21.952 11.266 -22.074 1.00 93.94 124 LYS A C 1
ATOM 989 O O . LYS A 1 124 ? 20.951 10.595 -22.271 1.00 93.94 124 LYS A O 1
ATOM 994 N N . GLU A 1 125 ? 22.732 11.729 -23.047 1.00 93.00 125 GLU A N 1
ATOM 995 C CA . GLU A 1 125 ? 22.450 11.567 -24.482 1.00 93.00 125 GLU A CA 1
ATOM 996 C C . GLU A 1 125 ? 22.313 10.090 -24.881 1.00 93.00 125 GLU A C 1
ATOM 998 O O . GLU A 1 125 ? 21.375 9.723 -25.578 1.00 93.00 125 GLU A O 1
ATOM 1003 N N . VAL A 1 126 ? 23.188 9.212 -24.371 1.00 93.50 126 VAL A N 1
ATOM 1004 C CA . VAL A 1 126 ? 23.075 7.762 -24.612 1.00 93.50 126 VAL A CA 1
ATOM 1005 C C . VAL A 1 126 ? 21.795 7.182 -24.004 1.00 93.50 126 VAL A C 1
ATOM 1007 O O . VAL A 1 126 ? 21.103 6.413 -24.667 1.00 93.50 126 VAL A O 1
ATOM 1010 N N . ARG A 1 127 ? 21.453 7.554 -22.760 1.00 94.06 127 ARG A N 1
ATOM 1011 C CA . ARG A 1 127 ? 20.210 7.100 -22.108 1.00 94.06 127 ARG A CA 1
ATOM 1012 C C . ARG A 1 127 ? 18.971 7.550 -22.883 1.00 94.06 127 ARG A C 1
ATOM 1014 O O . ARG A 1 127 ? 18.066 6.748 -23.080 1.00 94.06 127 ARG A O 1
ATOM 1021 N N . GLU A 1 128 ? 18.945 8.803 -23.331 1.00 94.00 128 GLU A N 1
ATOM 1022 C CA . GLU A 1 128 ? 17.840 9.370 -24.111 1.00 94.00 128 GLU A CA 1
ATOM 1023 C C . GLU A 1 128 ? 17.695 8.675 -25.468 1.00 94.00 128 GLU A C 1
ATOM 1025 O O . GLU A 1 128 ? 16.589 8.288 -25.836 1.00 94.00 128 GLU A O 1
ATOM 1030 N N . ALA A 1 129 ? 18.801 8.420 -26.172 1.00 93.38 129 ALA A N 1
ATOM 1031 C CA . ALA A 1 129 ? 18.762 7.735 -27.459 1.00 93.38 129 ALA A CA 1
ATOM 1032 C C . ALA A 1 129 ? 18.298 6.269 -27.336 1.00 93.38 129 ALA A C 1
ATOM 1034 O O . ALA A 1 129 ? 17.519 5.796 -28.162 1.00 93.38 129 ALA A O 1
ATOM 1035 N N . ILE A 1 130 ? 18.717 5.548 -26.286 1.00 93.81 130 ILE A N 1
ATOM 1036 C CA . ILE A 1 130 ? 18.225 4.185 -26.011 1.00 93.81 130 ILE A CA 1
ATOM 1037 C C . ILE A 1 130 ? 16.736 4.206 -25.639 1.00 93.81 130 ILE A C 1
ATOM 1039 O O . ILE A 1 130 ? 15.984 3.341 -26.089 1.00 93.81 130 ILE A O 1
ATOM 1043 N N . ALA A 1 131 ? 16.294 5.190 -24.851 1.00 91.50 131 ALA A N 1
ATOM 1044 C CA . ALA A 1 131 ? 14.882 5.353 -24.511 1.00 91.50 131 ALA A CA 1
ATOM 1045 C C . ALA A 1 131 ? 14.024 5.624 -25.759 1.00 91.50 131 ALA A C 1
ATOM 1047 O O . ALA A 1 131 ? 12.947 5.049 -25.898 1.00 91.50 131 ALA A O 1
ATOM 1048 N N . GLU A 1 132 ? 14.524 6.426 -26.701 1.00 92.88 132 GLU A N 1
ATOM 1049 C CA . GLU A 1 132 ? 13.863 6.678 -27.984 1.00 92.88 132 GLU A CA 1
ATOM 1050 C C . GLU A 1 132 ? 13.774 5.406 -28.845 1.00 92.88 132 GLU A C 1
ATOM 1052 O O . GLU A 1 132 ? 12.734 5.134 -29.442 1.00 92.88 132 GLU A O 1
ATOM 1057 N N . LEU A 1 133 ? 14.832 4.587 -28.896 1.00 91.44 133 LEU A N 1
ATOM 1058 C CA . LEU A 1 133 ? 14.782 3.288 -29.579 1.00 91.44 133 LEU A CA 1
ATOM 1059 C C . LEU A 1 133 ? 13.762 2.345 -28.921 1.00 91.44 133 LEU A C 1
ATOM 1061 O O . LEU A 1 133 ? 12.963 1.733 -29.619 1.00 91.44 133 LEU A O 1
ATOM 1065 N N . SER A 1 134 ? 13.746 2.280 -27.586 1.00 90.31 134 SER A N 1
ATOM 1066 C CA . SER A 1 134 ? 12.799 1.472 -26.800 1.00 90.31 134 SER A CA 1
ATOM 1067 C C . SER A 1 134 ? 11.333 1.860 -27.041 1.00 90.31 134 SER A C 1
ATOM 1069 O O . SER A 1 134 ? 10.453 0.998 -27.096 1.00 90.31 134 SER A O 1
ATOM 1071 N N . ALA A 1 135 ? 11.062 3.159 -27.202 1.00 88.69 135 ALA A N 1
ATOM 1072 C CA . ALA A 1 135 ? 9.724 3.684 -27.472 1.00 88.69 135 ALA A CA 1
ATOM 1073 C C . ALA A 1 135 ? 9.201 3.311 -28.871 1.00 88.69 135 ALA A C 1
ATOM 1075 O O . ALA A 1 135 ? 7.992 3.234 -29.063 1.00 88.69 135 ALA A O 1
ATOM 1076 N N . ASN A 1 136 ? 10.098 3.055 -29.827 1.00 90.56 136 ASN A N 1
ATOM 1077 C CA . ASN A 1 136 ? 9.753 2.693 -31.204 1.00 90.56 136 ASN A CA 1
ATOM 1078 C C . ASN A 1 136 ? 9.687 1.174 -31.449 1.00 90.56 136 ASN A C 1
ATOM 1080 O O . ASN A 1 136 ? 9.455 0.755 -32.583 1.00 90.56 136 ASN A O 1
ATOM 1084 N N . LEU A 1 137 ? 9.901 0.348 -30.419 1.00 90.88 137 LEU A N 1
ATOM 1085 C CA . LEU A 1 137 ? 9.793 -1.107 -30.538 1.00 90.88 137 LEU A CA 1
ATOM 1086 C C . LEU A 1 137 ? 8.366 -1.528 -30.889 1.00 90.88 137 LEU A C 1
ATOM 1088 O O . LEU A 1 137 ? 7.390 -1.012 -30.337 1.00 90.88 137 LEU A O 1
ATOM 1092 N N . SER A 1 138 ? 8.250 -2.511 -31.777 1.00 90.50 138 SER A N 1
ATOM 1093 C CA . SER A 1 138 ? 6.958 -3.072 -32.157 1.00 90.50 138 SER A CA 1
ATOM 1094 C C . SER A 1 138 ? 6.328 -3.863 -30.998 1.00 90.50 138 SER A C 1
ATOM 1096 O O . SER A 1 138 ? 7.044 -4.343 -30.116 1.00 90.50 138 SER A O 1
ATOM 1098 N N . PRO A 1 139 ? 4.998 -4.087 -30.994 1.00 87.38 139 PRO A N 1
ATOM 1099 C CA . PRO A 1 139 ? 4.347 -4.894 -29.958 1.00 87.38 139 PRO A CA 1
ATOM 1100 C C . PRO A 1 139 ? 4.923 -6.312 -29.811 1.00 87.38 139 PRO A C 1
ATOM 1102 O O . PRO A 1 139 ? 4.926 -6.851 -28.712 1.00 87.38 139 PRO A O 1
ATOM 1105 N N . ALA A 1 140 ? 5.451 -6.902 -30.891 1.00 90.06 140 ALA A N 1
ATOM 1106 C CA . ALA A 1 140 ? 6.075 -8.230 -30.870 1.00 90.06 140 ALA A CA 1
ATOM 1107 C C . ALA A 1 140 ? 7.424 -8.262 -30.129 1.00 90.06 140 ALA A C 1
ATOM 1109 O O . ALA A 1 140 ? 7.883 -9.324 -29.717 1.00 90.06 140 ALA A O 1
ATOM 1110 N N . GLU A 1 141 ? 8.062 -7.105 -29.957 1.00 90.19 141 GLU A N 1
ATOM 1111 C CA . GLU A 1 141 ? 9.325 -6.953 -29.232 1.00 90.19 141 GLU A CA 1
ATOM 1112 C C . GLU A 1 141 ? 9.098 -6.579 -27.763 1.00 90.19 141 GLU A C 1
ATOM 1114 O O . GLU A 1 141 ? 10.057 -6.463 -26.996 1.00 90.19 141 GLU A O 1
ATOM 1119 N N . ARG A 1 142 ? 7.839 -6.430 -27.339 1.00 91.12 142 ARG A N 1
ATOM 1120 C CA . ARG A 1 142 ? 7.461 -6.127 -25.957 1.00 91.12 142 ARG A CA 1
ATOM 1121 C C . ARG A 1 142 ? 6.933 -7.366 -25.242 1.00 91.12 142 ARG A C 1
ATOM 1123 O O . ARG A 1 142 ? 6.377 -8.274 -25.850 1.00 91.12 142 ARG A O 1
ATOM 1130 N N . THR A 1 143 ? 7.122 -7.390 -23.932 1.00 91.81 143 THR A N 1
ATOM 1131 C CA . THR A 1 143 ? 6.634 -8.437 -23.037 1.00 91.81 143 THR A CA 1
ATOM 1132 C C . THR A 1 143 ? 6.254 -7.834 -21.691 1.00 91.81 143 THR A C 1
ATOM 1134 O O . THR A 1 143 ? 6.687 -6.732 -21.352 1.00 91.81 143 THR A O 1
ATOM 1137 N N . LYS A 1 144 ? 5.484 -8.571 -20.892 1.00 89.81 144 LYS A N 1
ATOM 1138 C CA . LYS A 1 144 ? 5.207 -8.184 -19.508 1.00 89.81 144 LYS A CA 1
ATOM 1139 C C . LYS A 1 144 ? 6.442 -8.435 -18.653 1.00 89.81 144 LYS A C 1
ATOM 1141 O O . LYS A 1 144 ? 6.938 -9.560 -18.578 1.00 89.81 144 LYS A O 1
ATOM 1146 N N . GLY A 1 145 ? 6.939 -7.389 -18.004 1.00 88.94 145 GLY A N 1
ATOM 1147 C CA . GLY A 1 145 ? 8.114 -7.468 -17.145 1.00 88.94 145 GLY A CA 1
ATOM 1148 C C . GLY A 1 145 ? 7.963 -6.659 -15.868 1.00 88.94 145 GLY A C 1
ATOM 1149 O O . GLY A 1 145 ? 7.215 -5.686 -15.807 1.00 88.94 145 GLY A O 1
ATOM 1150 N N . ASP A 1 146 ? 8.689 -7.091 -14.839 1.00 90.62 146 ASP A N 1
ATOM 1151 C CA . ASP A 1 146 ? 8.673 -6.445 -13.532 1.00 90.62 146 ASP A CA 1
ATOM 1152 C C . ASP A 1 146 ? 9.617 -5.237 -13.513 1.00 90.62 146 ASP A C 1
ATOM 1154 O O . ASP A 1 146 ? 10.842 -5.392 -13.586 1.00 90.62 146 ASP A O 1
ATOM 1158 N N . VAL A 1 147 ? 9.052 -4.048 -13.337 1.00 88.69 147 VAL A N 1
ATOM 1159 C CA . VAL A 1 147 ? 9.782 -2.790 -13.159 1.00 88.69 147 VAL A CA 1
ATOM 1160 C C . VAL A 1 147 ? 9.633 -2.275 -11.735 1.00 88.69 147 VAL A C 1
ATOM 1162 O O . VAL A 1 147 ? 8.659 -2.562 -11.032 1.00 88.69 147 VAL A O 1
ATOM 1165 N N . ASP A 1 148 ? 10.636 -1.532 -11.280 1.00 87.88 148 ASP A N 1
ATOM 1166 C CA . ASP A 1 148 ? 10.590 -0.942 -9.949 1.00 87.88 148 ASP A CA 1
ATOM 1167 C C . ASP A 1 148 ? 9.486 0.118 -9.875 1.00 87.88 148 ASP A C 1
ATOM 1169 O O . ASP A 1 148 ? 9.213 0.835 -10.840 1.00 87.88 148 ASP A O 1
ATOM 1173 N N . LEU A 1 149 ? 8.850 0.215 -8.708 1.00 85.88 149 LEU A N 1
ATOM 1174 C CA . LEU A 1 149 ? 7.836 1.231 -8.461 1.00 85.88 149 LEU A CA 1
ATOM 1175 C C . LEU A 1 149 ? 8.467 2.622 -8.566 1.00 85.88 149 LEU A C 1
ATOM 1177 O O . LEU A 1 149 ? 9.533 2.878 -8.001 1.00 85.88 149 LEU A O 1
ATOM 1181 N N . VAL A 1 150 ? 7.779 3.543 -9.239 1.00 78.56 150 VAL A N 1
ATOM 1182 C CA . VAL A 1 150 ? 8.183 4.953 -9.270 1.00 78.56 150 VAL A CA 1
ATOM 1183 C C . VAL A 1 150 ? 8.254 5.487 -7.836 1.00 78.56 150 VAL A C 1
ATOM 1185 O O . VAL A 1 150 ? 7.389 5.194 -7.010 1.00 78.56 150 VAL A O 1
ATOM 1188 N N . THR A 1 151 ? 9.276 6.284 -7.521 1.00 74.69 151 THR A N 1
ATOM 1189 C CA . THR A 1 151 ? 9.480 6.845 -6.177 1.00 74.69 151 THR A CA 1
ATOM 1190 C C . THR A 1 151 ? 8.203 7.504 -5.632 1.00 74.69 151 THR A C 1
ATOM 1192 O O . THR A 1 151 ? 7.632 8.387 -6.276 1.00 74.69 151 THR A O 1
ATOM 1195 N N . GLY A 1 152 ? 7.763 7.086 -4.437 1.00 68.38 152 GLY A N 1
ATOM 1196 C CA . GLY A 1 152 ? 6.542 7.567 -3.770 1.00 68.38 152 GLY A CA 1
ATOM 1197 C C . GLY A 1 152 ? 5.251 6.830 -4.158 1.00 68.38 152 GLY A C 1
ATOM 1198 O O . GLY A 1 152 ? 4.192 7.095 -3.584 1.00 68.38 152 GLY A O 1
ATOM 1199 N N . MET A 1 153 ? 5.311 5.898 -5.113 1.00 77.69 153 MET A N 1
ATOM 1200 C CA . MET A 1 153 ? 4.170 5.060 -5.498 1.00 77.69 153 MET A CA 1
ATOM 1201 C C . MET A 1 153 ? 3.919 3.915 -4.509 1.00 77.69 153 MET A C 1
ATOM 1203 O O . MET A 1 153 ? 2.809 3.405 -4.431 1.00 77.69 153 MET A O 1
ATOM 1207 N N . ASP A 1 154 ? 4.913 3.548 -3.704 1.00 75.44 154 ASP A N 1
ATOM 1208 C CA . ASP A 1 154 ? 4.824 2.531 -2.656 1.00 75.44 154 ASP A CA 1
ATOM 1209 C C . ASP A 1 154 ? 3.700 2.823 -1.649 1.00 75.44 154 ASP A C 1
ATOM 1211 O O . ASP A 1 154 ? 2.842 1.970 -1.419 1.00 75.44 154 ASP A O 1
ATOM 1215 N N . LYS A 1 155 ? 3.648 4.050 -1.115 1.00 74.50 155 LYS A N 1
ATOM 1216 C CA . LYS A 1 155 ? 2.575 4.480 -0.200 1.00 74.50 155 LYS A CA 1
ATOM 1217 C C . LYS A 1 155 ? 1.224 4.597 -0.903 1.00 74.50 155 LYS A C 1
ATOM 1219 O O . LYS A 1 155 ? 0.195 4.253 -0.331 1.00 74.50 155 LYS A O 1
ATOM 1224 N N . SER A 1 156 ? 1.247 5.062 -2.151 1.00 79.56 156 SER A N 1
ATOM 1225 C CA . SER A 1 156 ? 0.048 5.249 -2.974 1.00 79.56 156 SER A CA 1
ATOM 1226 C C . SER A 1 156 ? -0.642 3.911 -3.245 1.00 79.56 156 SER A C 1
ATOM 1228 O O . SER A 1 156 ? -1.847 3.779 -3.071 1.00 79.56 156 SER A O 1
ATOM 1230 N N . ILE A 1 157 ? 0.141 2.894 -3.611 1.00 82.31 157 ILE A N 1
ATOM 1231 C CA . ILE A 1 157 ? -0.361 1.545 -3.855 1.00 82.31 157 ILE A CA 1
ATOM 1232 C C . ILE A 1 157 ? -0.923 0.954 -2.570 1.00 82.31 157 ILE A C 1
ATOM 1234 O O . ILE A 1 157 ? -2.031 0.439 -2.602 1.00 82.31 157 ILE A O 1
ATOM 1238 N N . GLN A 1 158 ? -0.218 1.060 -1.439 1.00 79.06 158 GLN A N 1
ATOM 1239 C CA . GLN A 1 158 ? -0.702 0.500 -0.170 1.00 79.06 158 GLN A CA 1
ATOM 1240 C C . GLN A 1 158 ? -2.100 0.995 0.219 1.00 79.06 158 GLN A C 1
ATOM 1242 O O . GLN A 1 158 ? -2.879 0.207 0.740 1.00 79.06 158 GLN A O 1
ATOM 1247 N N . ALA A 1 159 ? -2.432 2.256 -0.065 1.00 75.62 159 ALA A N 1
ATOM 1248 C CA . ALA A 1 159 ? -3.761 2.809 0.201 1.00 75.62 159 ALA A CA 1
ATOM 1249 C C . ALA A 1 159 ? -4.857 2.280 -0.747 1.00 75.62 159 ALA A C 1
ATOM 1251 O O . ALA A 1 159 ? -6.032 2.278 -0.380 1.00 75.62 159 ALA A O 1
ATOM 1252 N N . LEU A 1 160 ? -4.481 1.840 -1.952 1.00 78.69 160 LEU A N 1
ATOM 1253 C CA . LEU A 1 160 ? -5.388 1.236 -2.931 1.00 78.69 160 LEU A CA 1
ATOM 1254 C C . LEU A 1 160 ? -5.611 -0.261 -2.667 1.00 78.69 160 LEU A C 1
ATOM 1256 O O . LEU A 1 160 ? -6.666 -0.799 -2.996 1.00 78.69 160 LEU A O 1
ATOM 1260 N N . LEU A 1 161 ? -4.613 -0.947 -2.101 1.00 82.94 161 LEU A N 1
ATOM 1261 C CA . LEU A 1 161 ? -4.702 -2.382 -1.859 1.00 82.94 161 LEU A CA 1
ATOM 1262 C C . LEU A 1 161 ? -5.804 -2.690 -0.826 1.00 82.94 161 LEU A C 1
ATOM 1264 O O . LEU A 1 161 ? -5.868 -2.042 0.220 1.00 82.94 161 LEU A O 1
ATOM 1268 N N . PRO A 1 162 ? -6.661 -3.696 -1.076 1.00 76.38 162 PRO A N 1
ATOM 1269 C CA . PRO A 1 162 ? -7.637 -4.143 -0.095 1.00 76.38 162 PRO A CA 1
ATOM 1270 C C . PRO A 1 162 ? -6.950 -4.700 1.153 1.00 76.38 162 PRO A C 1
ATOM 1272 O O . PRO A 1 162 ? -5.887 -5.324 1.084 1.00 76.38 162 PRO A O 1
ATOM 1275 N N . GLU A 1 163 ? -7.608 -4.543 2.299 1.00 71.81 163 GLU A N 1
ATOM 1276 C CA . GLU A 1 163 ? -7.208 -5.255 3.503 1.00 71.81 163 GLU A CA 1
ATOM 1277 C C . GLU A 1 163 ? -7.693 -6.708 3.421 1.00 71.81 163 GLU A C 1
ATOM 1279 O O . GLU A 1 163 ? -8.888 -6.977 3.291 1.00 71.81 163 GLU A O 1
ATOM 1284 N N . VAL A 1 164 ? -6.763 -7.662 3.490 1.00 72.19 164 VAL A N 1
ATOM 1285 C CA . VAL A 1 164 ? -7.104 -9.087 3.478 1.00 72.19 164 VAL A CA 1
ATOM 1286 C C . VAL A 1 164 ? -7.362 -9.578 4.897 1.00 72.19 164 VAL A C 1
ATOM 1288 O O . VAL A 1 164 ? -6.506 -9.486 5.779 1.00 72.19 164 VAL A O 1
ATOM 1291 N N . ILE A 1 165 ? -8.548 -10.149 5.097 1.00 70.12 165 ILE A N 1
ATOM 1292 C CA . ILE A 1 165 ? -8.904 -10.898 6.300 1.00 70.12 165 ILE A CA 1
ATOM 1293 C C . ILE A 1 165 ? -8.815 -12.382 5.947 1.00 70.12 165 ILE A C 1
ATOM 1295 O O . ILE A 1 165 ? -9.640 -12.909 5.200 1.00 70.12 165 ILE A O 1
ATOM 1299 N N . TYR A 1 166 ? -7.782 -13.055 6.451 1.00 70.69 166 TYR A N 1
ATOM 1300 C CA . TYR A 1 166 ? -7.596 -14.487 6.243 1.00 70.69 166 TYR A CA 1
ATOM 1301 C C . TYR A 1 166 ? -8.335 -15.281 7.325 1.00 70.69 166 TYR A C 1
ATOM 1303 O O . TYR A 1 166 ? -8.077 -15.112 8.515 1.00 70.69 166 TYR A O 1
ATOM 1311 N N . ILE A 1 167 ? -9.248 -16.158 6.906 1.00 70.62 167 ILE A N 1
ATOM 1312 C CA . ILE A 1 167 ? -10.000 -17.048 7.798 1.00 70.62 167 ILE A CA 1
ATOM 1313 C C . ILE A 1 167 ? -9.597 -18.494 7.461 1.00 70.62 167 ILE A C 1
ATOM 1315 O O . ILE A 1 167 ? -10.032 -19.021 6.432 1.00 70.62 167 ILE A O 1
ATOM 1319 N N . PRO A 1 168 ? -8.719 -19.137 8.252 1.00 64.44 168 PRO A N 1
ATOM 1320 C CA . PRO A 1 168 ? -8.297 -20.512 8.013 1.00 64.44 168 PRO A CA 1
ATOM 1321 C C . PRO A 1 168 ?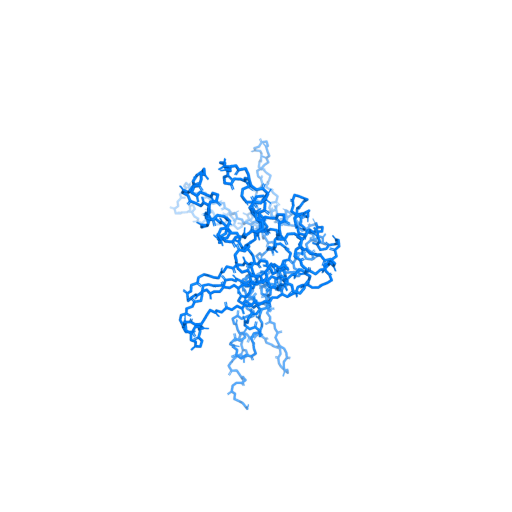 -9.435 -21.504 8.285 1.00 64.44 168 PRO A C 1
ATOM 1323 O O . PRO A 1 168 ? -10.217 -21.341 9.215 1.00 64.44 168 PRO A O 1
ATOM 1326 N N . ALA A 1 169 ? -9.481 -22.594 7.518 1.00 63.16 169 ALA A N 1
ATOM 1327 C CA . ALA A 1 169 ? -10.505 -23.628 7.686 1.00 63.16 169 ALA A CA 1
ATOM 1328 C C . ALA A 1 169 ? -10.236 -24.610 8.851 1.00 63.16 169 ALA A C 1
ATOM 1330 O O . ALA A 1 169 ? -11.146 -25.332 9.244 1.00 63.16 169 ALA A O 1
ATOM 1331 N N . VAL A 1 170 ? -8.996 -24.694 9.372 1.00 55.25 170 VAL A N 1
ATOM 1332 C CA . VAL A 1 170 ? -8.564 -25.797 10.271 1.00 55.25 170 VAL A CA 1
ATOM 1333 C C . VAL A 1 170 ? -7.588 -25.365 11.390 1.00 55.25 170 VAL A C 1
ATOM 1335 O O . VAL A 1 170 ? -6.722 -26.132 11.799 1.00 55.25 170 VAL A O 1
ATOM 1338 N N . LYS A 1 171 ? -7.676 -24.132 11.900 1.00 55.94 171 LYS A N 1
ATOM 1339 C CA . LYS A 1 171 ? -6.933 -23.707 13.108 1.00 55.94 171 LYS A CA 1
ATOM 1340 C C . LYS A 1 171 ? -7.891 -23.384 14.248 1.00 55.94 171 LYS A C 1
ATOM 1342 O O . LYS A 1 171 ? -9.082 -23.221 14.008 1.00 55.94 171 LYS A O 1
ATOM 1347 N N . GLU A 1 172 ? -7.371 -23.341 15.478 1.00 59.25 172 GLU A N 1
ATOM 1348 C CA . GLU A 1 172 ? -8.136 -23.005 16.682 1.00 59.25 172 GLU A CA 1
ATOM 1349 C C . GLU A 1 172 ? -8.903 -21.689 16.483 1.00 59.25 172 GLU A C 1
ATOM 1351 O O . GLU A 1 172 ? -8.350 -20.603 16.648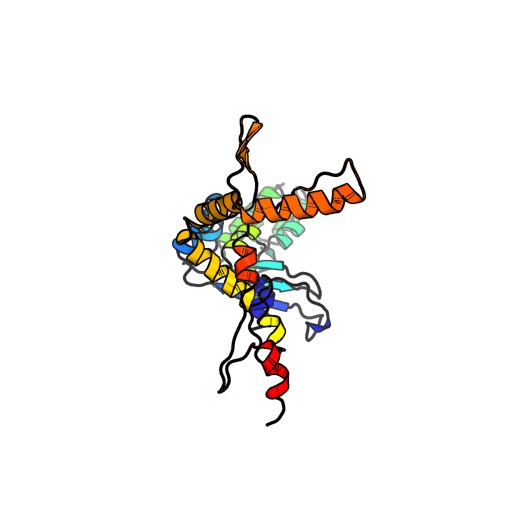 1.00 59.25 172 GLU A O 1
ATOM 1356 N N . LEU A 1 173 ? -10.198 -21.802 16.155 1.00 62.16 173 LEU A N 1
ATOM 1357 C CA . LEU A 1 173 ? -11.131 -20.682 15.966 1.00 62.16 173 LEU A CA 1
ATOM 1358 C C . LEU A 1 173 ? -11.056 -19.671 17.124 1.00 62.16 173 LEU A C 1
ATOM 1360 O O . LEU A 1 173 ? -11.340 -18.491 16.956 1.00 62.16 173 LEU A O 1
ATOM 1364 N N . SER A 1 174 ? -10.660 -20.140 18.307 1.00 66.19 174 SER A N 1
ATOM 1365 C CA . SER A 1 174 ? -10.442 -19.359 19.521 1.00 66.19 174 SER A CA 1
ATOM 1366 C C . SER A 1 174 ? -9.508 -18.159 19.340 1.00 66.19 174 SER A C 1
ATOM 1368 O O . SER A 1 174 ? -9.750 -17.129 19.969 1.00 66.19 174 SER A O 1
ATOM 1370 N N . ASP A 1 175 ? -8.459 -18.272 18.520 1.00 69.06 175 ASP A N 1
ATOM 1371 C CA . ASP A 1 175 ? -7.518 -17.170 18.282 1.00 69.06 175 ASP A CA 1
ATOM 1372 C C . ASP A 1 175 ? -8.082 -16.131 17.304 1.00 69.06 175 ASP A C 1
ATOM 1374 O O . ASP A 1 175 ? -7.918 -14.929 17.526 1.00 69.06 175 ASP A O 1
ATOM 1378 N N . ASP A 1 176 ? -8.816 -16.577 16.284 1.00 68.94 176 ASP A N 1
ATOM 1379 C CA . ASP A 1 176 ? -9.423 -15.704 15.272 1.00 68.94 176 ASP A CA 1
ATOM 1380 C C . ASP A 1 176 ? -10.678 -14.978 15.778 1.00 68.94 176 ASP A C 1
ATOM 1382 O O . ASP A 1 176 ? -11.022 -13.911 15.268 1.00 68.94 176 ASP A O 1
ATOM 1386 N N . LEU A 1 177 ? -11.340 -15.530 16.802 1.00 70.38 177 LEU A N 1
ATOM 1387 C CA . LEU A 1 177 ? -12.512 -14.960 17.479 1.00 70.38 177 LEU A CA 1
ATOM 1388 C C . LEU A 1 177 ? -12.162 -13.997 18.621 1.00 70.38 177 LEU A C 1
ATOM 1390 O O . LEU A 1 177 ? -13.051 -13.534 19.342 1.00 70.38 177 LEU A O 1
ATOM 1394 N N . LYS A 1 178 ? -10.875 -13.702 18.831 1.00 73.75 178 LYS A N 1
ATOM 1395 C CA . LYS A 1 178 ? -10.473 -12.642 19.759 1.00 73.75 178 LYS A CA 1
ATOM 1396 C C . LYS A 1 178 ? -11.054 -11.302 19.291 1.00 73.75 178 LYS A C 1
ATOM 1398 O O . LYS A 1 178 ? -11.340 -11.087 18.122 1.00 73.75 178 LYS A O 1
ATOM 1403 N N . THR A 1 179 ? -11.237 -10.379 20.223 1.00 72.50 179 THR A N 1
ATOM 1404 C CA . THR A 1 179 ? -11.656 -8.999 19.925 1.00 72.50 179 THR A CA 1
ATOM 1405 C C . THR A 1 179 ? -10.464 -8.066 19.708 1.00 72.50 179 THR A C 1
ATOM 1407 O O . THR A 1 179 ? -10.635 -6.862 19.538 1.00 72.50 179 THR A O 1
ATOM 1410 N N . SER A 1 180 ? -9.239 -8.601 19.720 1.00 74.62 180 SER A N 1
ATOM 1411 C CA . SER A 1 180 ? -8.020 -7.835 19.460 1.00 74.62 180 SER A CA 1
ATOM 1412 C C . SER A 1 180 ? -7.952 -7.391 18.001 1.00 74.62 180 SER A C 1
ATOM 1414 O O . SER A 1 180 ? -8.229 -8.192 17.111 1.00 74.62 180 SER A O 1
ATOM 1416 N N . GLU A 1 181 ? -7.475 -6.173 17.745 1.00 69.94 181 GLU A N 1
ATOM 1417 C CA . GLU A 1 181 ? -7.416 -5.558 16.403 1.00 69.94 181 GLU A CA 1
ATOM 1418 C C . GLU A 1 181 ? -6.667 -6.390 15.349 1.00 69.94 181 GLU A C 1
ATOM 1420 O O . GLU A 1 181 ? -6.935 -6.275 14.159 1.00 69.94 181 GLU A O 1
ATOM 1425 N N . SER A 1 182 ? -5.735 -7.249 15.767 1.00 70.62 182 SER A N 1
ATOM 1426 C CA . SER A 1 182 ? -4.964 -8.117 14.870 1.00 70.62 182 SER A CA 1
ATOM 1427 C C . SER A 1 182 ? -5.690 -9.396 14.440 1.00 70.62 182 SER A C 1
ATOM 1429 O O . SER A 1 182 ? -5.245 -10.052 13.501 1.00 70.62 182 SER A O 1
ATOM 1431 N N . SER A 1 183 ? -6.775 -9.768 15.120 1.00 77.38 183 SER A N 1
ATOM 1432 C CA . SER A 1 183 ? -7.545 -10.984 14.828 1.00 77.38 183 SER A CA 1
ATOM 1433 C C . SER A 1 183 ? -8.592 -10.738 13.746 1.00 77.38 183 SER A C 1
ATOM 1435 O O . SER A 1 183 ? -9.074 -9.616 13.586 1.00 77.38 183 SER A O 1
ATOM 1437 N N . SER A 1 184 ? -8.993 -11.787 13.030 1.00 78.88 184 SER A N 1
ATOM 1438 C CA . SER A 1 184 ? -9.991 -11.674 11.962 1.00 78.88 184 SER A CA 1
ATOM 1439 C C . SER A 1 184 ? -11.324 -11.112 12.464 1.00 78.88 184 SER A C 1
ATOM 1441 O O . SER A 1 184 ? -11.883 -10.219 11.829 1.00 78.88 184 SER A O 1
ATOM 1443 N N . PHE A 1 185 ? -11.805 -11.550 13.632 1.00 78.25 185 PHE A N 1
ATOM 1444 C CA . PHE A 1 185 ? -13.021 -10.993 14.227 1.00 78.25 185 PHE A CA 1
ATOM 1445 C C . PHE A 1 185 ? -12.831 -9.558 14.734 1.00 78.25 185 PHE A C 1
ATOM 1447 O O . PHE A 1 185 ? -13.686 -8.711 14.485 1.00 78.25 185 PHE A O 1
ATOM 1454 N N . GLY A 1 186 ? -11.703 -9.246 15.379 1.00 79.62 186 GLY A N 1
ATOM 1455 C CA . GLY A 1 186 ? -11.399 -7.878 15.807 1.00 79.62 186 GLY A CA 1
ATOM 1456 C C . GLY A 1 186 ? -11.334 -6.880 14.646 1.00 79.62 186 GLY A C 1
ATOM 1457 O O . GLY A 1 186 ? -11.846 -5.770 14.775 1.00 79.62 186 GLY A O 1
ATOM 1458 N N . LYS A 1 187 ? -10.802 -7.282 13.484 1.00 80.62 187 LYS A N 1
ATOM 1459 C CA . LYS A 1 187 ? -10.837 -6.468 12.257 1.00 80.62 187 LYS A CA 1
ATOM 1460 C C . LYS A 1 187 ? -12.263 -6.216 11.772 1.00 80.62 187 LYS A C 1
ATOM 1462 O O . LYS A 1 187 ? -12.609 -5.081 11.460 1.00 80.62 187 LYS A O 1
ATOM 1467 N N . LEU A 1 188 ? -13.109 -7.250 11.755 1.00 82.38 188 LEU A N 1
ATOM 1468 C CA . LEU A 1 188 ? -14.524 -7.107 11.394 1.00 82.38 188 LEU A CA 1
ATOM 1469 C C . LEU A 1 188 ? -15.271 -6.174 12.360 1.00 82.38 188 LEU A C 1
ATOM 1471 O O . LEU A 1 188 ? -16.048 -5.334 11.910 1.00 82.38 188 LEU A O 1
ATOM 1475 N N . LEU A 1 189 ? -15.003 -6.273 13.667 1.00 79.38 189 LEU A N 1
ATOM 1476 C CA . LEU A 1 189 ? -15.530 -5.336 14.663 1.00 79.38 189 LEU A CA 1
ATOM 1477 C C . LEU A 1 189 ? -15.051 -3.902 14.409 1.00 79.38 189 LEU A C 1
ATOM 1479 O O . LEU A 1 189 ? -15.848 -2.977 14.526 1.00 79.38 189 LEU A O 1
ATOM 1483 N N . GLY A 1 190 ? -13.783 -3.718 14.038 1.00 80.56 190 GLY A N 1
ATOM 1484 C CA . GLY A 1 190 ? -13.230 -2.413 13.672 1.00 80.56 190 GLY A CA 1
ATOM 1485 C C . GLY A 1 190 ? -13.919 -1.798 12.451 1.00 80.56 190 GLY A C 1
ATOM 1486 O O . GLY A 1 190 ? -14.287 -0.627 12.480 1.00 80.56 190 GLY A O 1
ATOM 1487 N N . ILE A 1 191 ? -14.175 -2.594 11.407 1.00 82.00 191 ILE A N 1
ATOM 1488 C CA . ILE A 1 191 ? -14.911 -2.142 10.213 1.00 82.00 191 ILE A CA 1
ATOM 1489 C C . ILE A 1 191 ? -16.341 -1.742 10.581 1.00 82.00 191 ILE A C 1
ATOM 1491 O O . ILE A 1 191 ? -16.791 -0.658 10.209 1.00 82.00 191 ILE A O 1
ATOM 1495 N N . LEU A 1 192 ? -17.045 -2.596 11.334 1.00 81.31 192 LEU A N 1
ATOM 1496 C CA . LEU A 1 192 ? -18.384 -2.283 11.832 1.00 81.31 192 LEU A CA 1
ATOM 1497 C C . LEU A 1 192 ? -18.365 -0.978 12.636 1.00 81.31 192 LEU A C 1
ATOM 1499 O O . LEU A 1 192 ? -19.245 -0.140 12.463 1.00 81.31 192 LEU A O 1
ATOM 1503 N N . PHE A 1 193 ? -17.348 -0.789 13.479 1.00 78.38 193 PHE A N 1
ATOM 1504 C CA . PHE A 1 193 ? -17.194 0.406 14.293 1.00 78.38 193 PHE A CA 1
ATOM 1505 C C . PHE A 1 193 ? -17.050 1.679 13.457 1.00 78.38 193 PHE A C 1
ATOM 1507 O O . PHE A 1 193 ? -17.815 2.619 13.659 1.00 78.38 193 PHE A O 1
ATOM 1514 N N . GLU A 1 194 ? -16.123 1.714 12.498 1.00 82.19 194 GLU A N 1
ATOM 1515 C CA . GLU A 1 194 ? -15.931 2.892 11.641 1.00 82.19 194 GLU A CA 1
ATOM 1516 C C . GLU A 1 194 ? -17.197 3.229 10.835 1.00 82.19 194 GLU A C 1
ATOM 1518 O O . GLU A 1 194 ? -17.484 4.401 10.595 1.00 82.19 194 GLU A O 1
ATOM 1523 N N . GLN A 1 195 ? -18.013 2.226 10.491 1.00 83.50 195 GLN A N 1
ATOM 1524 C CA . GLN A 1 195 ? -19.305 2.440 9.833 1.00 83.50 195 GLN A CA 1
ATOM 1525 C C . GLN A 1 195 ? -20.389 3.012 10.759 1.00 83.50 195 GLN A C 1
ATOM 1527 O O . GLN A 1 195 ? -21.187 3.839 10.316 1.00 83.50 195 GLN A O 1
ATOM 1532 N N . ILE A 1 196 ? -20.454 2.585 12.026 1.00 81.94 196 ILE A N 1
ATOM 1533 C CA . ILE A 1 196 ? -21.470 3.073 12.980 1.00 81.94 196 ILE A CA 1
ATOM 1534 C C . ILE A 1 196 ? -21.058 4.371 13.676 1.00 81.94 196 ILE A C 1
ATOM 1536 O O . ILE A 1 196 ? -21.924 5.101 14.146 1.00 81.94 196 ILE A O 1
ATOM 1540 N N . LYS A 1 197 ? -19.761 4.689 13.737 1.00 79.81 197 LYS A N 1
ATOM 1541 C CA . LYS A 1 197 ? -19.217 5.868 14.425 1.00 79.81 197 LYS A CA 1
ATOM 1542 C C . LYS A 1 197 ? -19.914 7.186 14.045 1.00 79.81 197 LYS A C 1
ATOM 1544 O O . LYS A 1 197 ? -20.247 7.929 14.966 1.00 79.81 197 LYS A O 1
ATOM 1549 N N . PRO A 1 198 ? -20.238 7.476 12.766 1.00 83.12 198 PRO A N 1
ATOM 1550 C CA . PRO A 1 198 ? -20.994 8.680 12.407 1.00 83.12 198 PRO A CA 1
ATOM 1551 C C . PRO A 1 198 ? -22.414 8.728 12.992 1.00 83.12 198 PRO A C 1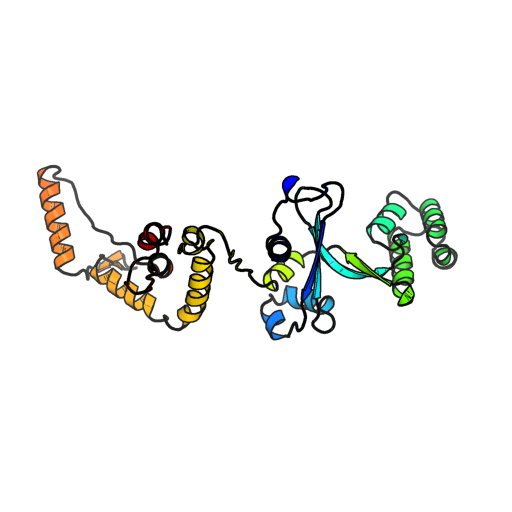
ATOM 1553 O O . PRO A 1 198 ? -22.957 9.811 13.178 1.00 83.12 198 PRO A O 1
ATOM 1556 N N . GLN A 1 199 ? -23.020 7.572 13.286 1.00 82.50 199 GLN A N 1
ATOM 1557 C CA . GLN A 1 199 ? -24.351 7.468 13.901 1.00 82.50 199 GLN A CA 1
ATOM 1558 C C . GLN A 1 199 ? -24.305 7.625 15.428 1.00 82.50 199 GLN A C 1
ATOM 1560 O O . GLN A 1 199 ? -25.343 7.775 16.064 1.00 82.50 199 GLN A O 1
ATOM 1565 N N . LEU A 1 200 ? -23.109 7.589 16.020 1.00 79.50 200 LEU A N 1
ATOM 1566 C CA . LEU A 1 200 ? -22.873 7.719 17.457 1.00 79.50 200 LEU A CA 1
ATOM 1567 C C . LEU A 1 200 ? -22.394 9.131 17.831 1.00 79.50 200 LEU A C 1
ATOM 1569 O O . LEU A 1 200 ? -21.683 9.291 18.818 1.00 79.50 200 LEU A O 1
ATOM 1573 N N . SER A 1 201 ? -22.779 10.160 17.069 1.00 75.94 201 SER A N 1
ATOM 1574 C CA . SER A 1 201 ? -22.329 11.551 17.263 1.00 75.94 201 SER A CA 1
ATOM 1575 C C . SER A 1 201 ? -22.557 12.095 18.677 1.00 75.94 201 SER A C 1
ATOM 1577 O O . SER A 1 201 ? -21.802 12.945 19.141 1.00 75.94 201 SER A O 1
ATOM 1579 N N . ASP A 1 202 ? -23.571 11.590 19.378 1.00 82.31 202 ASP A N 1
ATOM 1580 C CA . ASP A 1 202 ? -23.964 12.082 20.702 1.00 82.31 202 ASP A CA 1
ATOM 1581 C C . ASP A 1 202 ? -23.235 11.366 21.849 1.00 82.31 202 ASP A C 1
ATOM 1583 O O . ASP A 1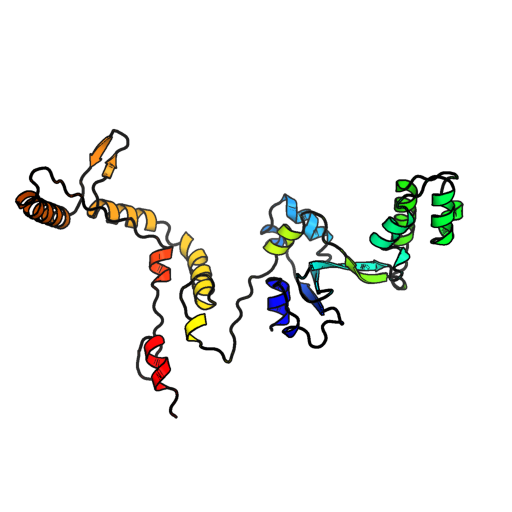 202 ? -23.412 11.707 23.021 1.00 82.31 202 ASP A O 1
ATOM 1587 N N . ILE A 1 203 ? -22.409 10.365 21.545 1.00 81.94 203 ILE A N 1
ATOM 1588 C CA . ILE A 1 203 ? -21.818 9.512 22.575 1.00 81.94 203 ILE A CA 1
ATOM 1589 C C . ILE A 1 203 ? -20.782 10.239 23.432 1.00 81.94 203 ILE A C 1
ATOM 1591 O O . ILE A 1 203 ? -20.721 9.993 24.634 1.00 81.94 203 ILE A O 1
ATOM 1595 N N . ASP A 1 204 ? -20.056 11.205 22.867 1.00 81.25 204 ASP A N 1
ATOM 1596 C CA . ASP A 1 204 ? -19.150 12.068 23.631 1.00 81.25 204 ASP A CA 1
ATOM 1597 C C . ASP A 1 204 ? -19.926 12.912 24.649 1.00 81.25 204 ASP A C 1
ATOM 1599 O O . ASP A 1 204 ? -19.473 13.121 25.775 1.00 81.25 204 ASP A O 1
ATOM 1603 N N . THR A 1 205 ? -21.143 13.336 24.292 1.00 85.50 205 THR A N 1
ATOM 1604 C CA . THR A 1 205 ? -22.035 14.053 25.211 1.00 85.50 205 THR A CA 1
ATOM 1605 C C . THR A 1 205 ? -22.497 13.135 26.340 1.00 85.50 205 THR A C 1
ATOM 1607 O O . THR A 1 205 ? -22.452 13.529 27.505 1.00 85.50 205 THR A O 1
ATOM 1610 N N . LEU A 1 206 ? -22.892 11.897 26.027 1.00 85.06 206 LEU A N 1
ATOM 1611 C CA . LEU A 1 206 ? -23.303 10.904 27.026 1.00 85.06 206 LEU A CA 1
ATOM 1612 C C . LEU A 1 206 ? -22.153 10.515 27.966 1.00 85.06 206 LEU A C 1
ATOM 1614 O O . LEU A 1 206 ? -22.350 10.434 29.179 1.00 85.06 206 LEU A O 1
ATOM 1618 N N . PHE A 1 207 ? -20.943 10.316 27.440 1.00 87.06 207 PHE A N 1
ATOM 1619 C CA . PHE A 1 207 ? -19.753 10.050 28.250 1.00 87.06 207 PHE A CA 1
ATOM 1620 C C . PHE A 1 207 ? -19.356 11.256 29.097 1.00 87.06 207 PHE A C 1
ATOM 1622 O O . PHE A 1 207 ? -18.990 11.077 30.258 1.00 87.06 207 PHE A O 1
ATOM 1629 N N . GLY A 1 208 ? -19.491 12.475 28.570 1.00 86.00 208 GLY A N 1
ATOM 1630 C CA . GLY A 1 208 ? -19.309 13.705 29.339 1.00 86.00 208 GLY A CA 1
ATOM 1631 C C . GLY A 1 208 ? -20.296 13.806 30.504 1.00 86.00 208 GLY A C 1
ATOM 1632 O O . GLY A 1 208 ? -19.896 14.058 31.638 1.00 86.00 208 GLY A O 1
ATOM 1633 N N . GLN A 1 209 ? -21.577 13.519 30.263 1.00 86.81 209 GLN A N 1
ATOM 1634 C CA . GLN A 1 209 ? -22.597 13.486 31.316 1.00 86.81 209 GLN A CA 1
ATOM 1635 C C . GLN A 1 209 ? -22.285 12.429 32.379 1.00 86.81 209 GLN A C 1
ATOM 1637 O O . GLN A 1 209 ? -22.262 12.749 33.569 1.00 86.81 209 GLN A O 1
ATOM 1642 N N . LEU A 1 210 ? -21.976 11.197 31.963 1.00 86.50 210 LEU A N 1
ATOM 1643 C CA . LEU A 1 210 ? -21.584 10.123 32.876 1.00 86.50 210 LEU A CA 1
ATOM 1644 C C . LEU A 1 210 ? -20.355 10.515 33.705 1.00 86.50 210 LEU A C 1
ATOM 1646 O O . LEU A 1 210 ? -20.329 10.289 34.912 1.00 86.50 210 LEU A O 1
ATOM 1650 N N . ARG A 1 211 ? -19.358 11.151 33.083 1.00 86.50 211 ARG A N 1
ATOM 1651 C CA . ARG A 1 211 ? -18.171 11.654 33.777 1.00 86.50 211 ARG A CA 1
ATOM 1652 C C . ARG A 1 211 ? -18.549 12.675 34.845 1.00 86.50 211 ARG A C 1
ATOM 1654 O O . ARG A 1 211 ? -18.046 12.549 35.955 1.00 86.50 211 ARG A O 1
ATOM 1661 N N . SER A 1 212 ? -19.439 13.619 34.544 1.00 87.94 212 SER A N 1
ATOM 1662 C CA . SER A 1 212 ? -19.867 14.651 35.501 1.00 87.94 212 SER A CA 1
ATOM 1663 C C . SER A 1 212 ? -20.593 14.082 36.730 1.00 87.94 212 SER A C 1
ATOM 1665 O O . SER A 1 212 ? -20.498 14.639 37.819 1.00 87.94 212 SER A O 1
ATOM 1667 N N . TYR A 1 213 ? -21.270 12.936 36.583 1.00 89.12 213 TYR A N 1
ATOM 1668 C CA . TYR A 1 213 ? -21.916 12.219 37.690 1.00 89.12 213 TYR A CA 1
ATOM 1669 C C . TYR A 1 213 ? -20.938 11.470 38.594 1.00 89.12 213 TYR A C 1
ATOM 1671 O O . TYR A 1 213 ? -21.274 11.150 39.734 1.00 89.12 213 TYR A O 1
ATOM 1679 N N . LEU A 1 214 ? -19.740 11.180 38.096 1.00 88.12 214 LEU A N 1
ATOM 1680 C CA . LEU A 1 214 ? -18.762 10.327 38.763 1.00 88.12 214 LEU A CA 1
ATOM 1681 C C . LEU A 1 214 ? -17.527 11.098 39.241 1.00 88.12 214 LEU A C 1
ATOM 1683 O O . LEU A 1 214 ? -16.906 10.700 40.220 1.00 88.12 214 LEU A O 1
ATOM 1687 N N . ASN A 1 215 ? -17.199 12.218 38.598 1.00 88.44 215 ASN A N 1
ATOM 1688 C CA . ASN A 1 215 ? -15.995 13.002 38.848 1.00 88.44 215 ASN A CA 1
ATOM 1689 C C . ASN A 1 215 ? -16.312 14.473 39.114 1.00 88.44 215 ASN A C 1
ATOM 1691 O O . ASN A 1 215 ? -17.241 15.036 38.539 1.00 88.44 215 ASN A O 1
ATOM 1695 N N . ALA A 1 216 ? -15.491 15.107 39.949 1.00 86.50 216 ALA A N 1
ATOM 1696 C CA . ALA A 1 216 ? -15.487 16.555 40.070 1.00 86.50 216 ALA A CA 1
ATOM 1697 C C . ALA A 1 216 ? -14.784 17.172 38.852 1.00 86.50 216 ALA A C 1
ATOM 1699 O O . ALA A 1 216 ? -13.726 16.699 38.431 1.00 86.50 216 ALA A O 1
ATOM 1700 N N . GLU A 1 217 ? -15.354 18.235 38.289 1.00 83.88 217 GLU A N 1
ATOM 1701 C CA . GLU A 1 217 ? -14.797 18.907 37.116 1.00 83.88 217 GLU A CA 1
ATOM 1702 C C . GLU A 1 217 ? -14.099 20.203 37.523 1.00 83.88 217 GLU A C 1
ATOM 1704 O O . GLU A 1 217 ? -14.662 21.032 38.236 1.00 83.88 217 GLU A O 1
ATOM 1709 N N . VAL A 1 218 ? -12.868 20.401 37.049 1.00 82.19 218 VAL A N 1
ATOM 1710 C CA . VAL A 1 218 ? -12.169 21.684 37.179 1.00 82.19 218 VAL A CA 1
ATOM 1711 C C . VAL A 1 218 ? -12.471 22.508 35.936 1.00 82.19 218 VAL A C 1
ATOM 1713 O O . VAL A 1 218 ? -12.151 22.107 34.816 1.00 82.19 218 VAL A O 1
ATOM 1716 N N . MET A 1 219 ? -13.115 23.652 36.130 1.00 81.25 219 MET A N 1
ATOM 1717 C CA . MET A 1 219 ? -13.453 24.577 35.059 1.00 81.25 219 MET A CA 1
ATOM 1718 C C . MET A 1 219 ? -12.221 25.377 34.594 1.00 81.25 219 MET A C 1
ATOM 1720 O O . MET A 1 219 ? -11.237 25.491 35.330 1.00 81.25 219 MET A O 1
ATOM 1724 N N . PRO A 1 220 ? -12.249 25.966 33.381 1.00 79.94 220 PRO A N 1
ATOM 1725 C CA . PRO A 1 220 ? -11.125 26.739 32.838 1.00 79.94 220 PRO A CA 1
ATOM 1726 C C . PRO A 1 220 ? -10.709 27.954 33.681 1.00 79.94 220 PRO A C 1
ATOM 1728 O O . PRO A 1 220 ? -9.589 28.438 33.551 1.00 79.94 220 PRO A O 1
ATOM 1731 N N . ASP A 1 221 ? -11.604 28.454 34.533 1.00 81.81 221 ASP A N 1
ATOM 1732 C CA . ASP A 1 221 ? -11.356 29.547 35.477 1.00 81.81 221 ASP A CA 1
ATOM 1733 C C . ASP A 1 221 ? -10.737 29.076 36.810 1.00 81.81 221 ASP A C 1
ATOM 1735 O O . ASP A 1 221 ? -10.507 29.884 37.709 1.00 81.81 221 ASP A O 1
ATOM 1739 N N . GLY A 1 222 ? -10.455 27.775 36.940 1.00 79.31 222 GLY A N 1
ATOM 1740 C CA . GLY A 1 222 ? -9.924 27.150 38.148 1.00 79.31 222 GLY A CA 1
ATOM 1741 C C . GLY A 1 222 ? -10.979 26.843 39.213 1.00 79.31 222 GLY A C 1
ATOM 1742 O O . GLY A 1 222 ? -10.622 26.343 40.280 1.00 79.31 222 GLY A O 1
ATOM 1743 N N . SER A 1 223 ? -12.263 27.119 38.955 1.00 83.38 223 SER A N 1
ATOM 1744 C CA . SER A 1 223 ? -13.345 26.750 39.866 1.00 83.38 223 SER A CA 1
ATOM 1745 C C . SER A 1 223 ? -13.659 25.255 39.781 1.00 83.38 223 SER A C 1
ATOM 1747 O O . SER A 1 223 ? -13.514 24.620 38.736 1.00 83.38 223 SER A O 1
ATOM 1749 N N . LEU A 1 224 ? -14.063 24.668 40.907 1.00 82.25 224 LEU A N 1
ATOM 1750 C CA . LEU A 1 224 ? -14.388 23.248 40.998 1.00 82.25 224 LEU A CA 1
ATOM 1751 C C . LEU A 1 224 ? -15.909 23.081 40.954 1.00 82.25 224 LEU A C 1
ATOM 1753 O O . LEU A 1 224 ? -16.623 23.526 41.852 1.00 82.25 224 LEU A O 1
ATOM 1757 N N . ALA A 1 225 ? -16.397 22.451 39.891 1.00 83.00 225 ALA A N 1
ATOM 1758 C CA . ALA A 1 225 ? -17.793 22.101 39.699 1.00 83.00 225 ALA A CA 1
ATOM 1759 C C . ALA A 1 225 ? -17.995 20.628 40.075 1.00 83.00 225 ALA A C 1
ATOM 1761 O O . ALA A 1 225 ? -17.754 19.718 39.281 1.00 83.00 225 ALA A O 1
ATOM 1762 N N . ASP A 1 226 ? -18.445 20.390 41.306 1.00 86.69 226 ASP A N 1
ATOM 1763 C CA . ASP A 1 226 ? -18.777 19.046 41.778 1.00 86.69 226 ASP A CA 1
ATOM 1764 C C . ASP A 1 226 ? -20.263 18.751 41.524 1.00 86.69 226 ASP A C 1
ATOM 1766 O O . ASP A 1 226 ? -21.135 19.161 42.293 1.00 86.69 226 ASP A O 1
ATOM 1770 N N . LYS A 1 227 ? -20.551 18.081 40.401 1.00 87.62 227 LYS A N 1
ATOM 1771 C CA . LYS A 1 227 ? -21.893 17.598 40.022 1.00 87.62 227 LYS A CA 1
ATOM 1772 C C . LYS A 1 227 ? -22.055 16.090 40.239 1.00 87.62 227 LYS A C 1
ATOM 1774 O O . LYS A 1 227 ? -22.985 15.489 39.695 1.00 87.62 227 LYS A O 1
ATOM 1779 N N . ARG A 1 228 ? -21.150 15.482 41.013 1.00 91.50 228 ARG A N 1
ATOM 1780 C CA . ARG A 1 228 ? -21.180 14.048 41.283 1.00 91.50 228 ARG A CA 1
ATOM 1781 C C . ARG A 1 228 ? -22.459 13.654 42.004 1.00 91.50 228 ARG A C 1
ATOM 1783 O O . ARG A 1 228 ? -22.999 14.427 42.796 1.00 91.50 228 ARG A O 1
ATOM 1790 N N . LEU A 1 229 ? -22.903 12.426 41.761 1.00 89.88 229 LEU A N 1
ATOM 1791 C CA . LEU A 1 229 ? -24.011 11.825 42.495 1.00 89.88 229 LEU A CA 1
ATOM 1792 C C . LEU A 1 229 ? -23.685 11.757 43.991 1.00 89.88 229 LEU A C 1
ATOM 1794 O O . LEU A 1 229 ? -22.533 11.540 44.386 1.00 89.88 229 LEU A O 1
ATOM 1798 N N . ASP A 1 230 ? -24.709 11.916 44.827 1.00 91.00 230 ASP A N 1
ATOM 1799 C CA . ASP A 1 230 ? -24.542 11.944 46.280 1.00 91.00 230 ASP A CA 1
ATOM 1800 C C . ASP A 1 230 ? -23.926 10.641 46.805 1.00 91.00 230 ASP A C 1
ATOM 1802 O O . ASP A 1 230 ? -23.099 10.672 47.715 1.00 91.00 230 ASP A O 1
ATOM 1806 N N . GLU A 1 231 ? -24.242 9.502 46.187 1.00 91.12 231 GLU A N 1
ATOM 1807 C CA . GLU A 1 231 ? -23.673 8.196 46.521 1.00 91.12 231 GLU A CA 1
ATOM 1808 C C . GLU A 1 231 ? -22.149 8.159 46.329 1.00 91.12 231 GLU A C 1
ATOM 1810 O O . GLU A 1 231 ? -21.431 7.600 47.161 1.00 91.12 231 GLU A O 1
ATOM 1815 N N . VAL A 1 232 ? -21.632 8.793 45.270 1.00 88.69 232 VAL A N 1
ATOM 1816 C CA . VAL A 1 232 ? -20.186 8.859 44.995 1.00 88.69 232 VAL A CA 1
ATOM 1817 C C . VAL A 1 232 ? -19.488 9.677 46.079 1.00 88.69 232 VAL A C 1
ATOM 1819 O O . VAL A 1 232 ? -18.469 9.256 46.630 1.00 88.69 232 VAL A O 1
ATOM 1822 N N . ARG A 1 233 ? -20.085 10.814 46.451 1.00 89.50 233 ARG A N 1
ATOM 1823 C CA . ARG A 1 233 ? -19.569 11.700 47.505 1.00 89.50 233 ARG A CA 1
ATOM 1824 C C . ARG A 1 233 ? -19.582 11.016 48.872 1.00 89.50 233 ARG A C 1
ATOM 1826 O O . ARG A 1 233 ? -18.636 11.161 49.645 1.00 89.50 233 ARG A O 1
ATOM 1833 N N . GLN A 1 234 ? -20.626 10.243 49.167 1.00 91.06 234 GLN A N 1
ATOM 1834 C CA . GLN A 1 234 ? -20.733 9.481 50.412 1.00 91.06 234 GLN A CA 1
ATOM 1835 C C . GLN A 1 234 ? -19.647 8.410 50.521 1.00 91.06 234 GLN A C 1
ATOM 1837 O O . GLN A 1 234 ? -19.012 8.298 51.570 1.00 91.06 234 GLN A O 1
ATOM 1842 N N . ILE A 1 235 ? -19.396 7.652 49.449 1.00 90.81 235 ILE A N 1
ATOM 1843 C CA . ILE A 1 235 ? -18.335 6.637 49.431 1.00 90.81 235 ILE A CA 1
ATOM 1844 C C . ILE A 1 235 ? -16.964 7.288 49.642 1.00 90.81 235 ILE A C 1
ATOM 1846 O O . ILE A 1 235 ? -16.207 6.830 50.496 1.00 90.81 235 ILE A O 1
ATOM 1850 N N . GLU A 1 236 ? -16.658 8.374 48.930 1.00 88.81 236 GLU A N 1
ATOM 1851 C CA . GLU A 1 236 ? -15.390 9.101 49.087 1.00 88.81 236 GLU A CA 1
ATOM 1852 C C . GLU A 1 236 ? -15.199 9.600 50.527 1.00 88.81 236 GLU A C 1
ATOM 1854 O O . GLU A 1 236 ? -14.153 9.362 51.133 1.00 88.81 236 GLU A O 1
ATOM 1859 N N . SER A 1 237 ? -16.241 10.187 51.129 1.00 89.12 237 SER A N 1
ATOM 1860 C CA . SER A 1 237 ? -16.205 10.650 52.522 1.00 89.12 237 SER A CA 1
ATOM 1861 C C . SER A 1 237 ? -16.018 9.509 53.526 1.00 89.12 237 SER A C 1
ATOM 1863 O O . SER A 1 237 ? -15.308 9.683 54.519 1.00 89.12 237 SER A O 1
ATOM 1865 N N . LEU A 1 238 ? -16.647 8.352 53.301 1.00 91.00 238 LEU A N 1
ATOM 1866 C CA . LEU A 1 238 ? -16.490 7.172 54.156 1.00 91.00 238 LEU A CA 1
ATOM 1867 C C . LEU A 1 238 ? -15.067 6.614 54.072 1.00 91.00 238 LEU A C 1
ATOM 1869 O O . LEU A 1 238 ? -14.468 6.288 55.098 1.00 91.00 238 LEU A O 1
ATOM 1873 N N . VAL A 1 239 ? -14.512 6.511 52.863 1.00 90.38 239 VAL A N 1
ATOM 1874 C CA . VAL A 1 239 ? -13.135 6.047 52.654 1.00 90.38 239 VAL A CA 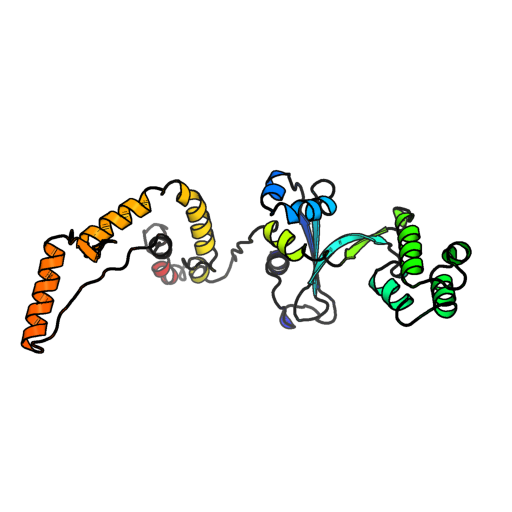1
ATOM 1875 C C . VAL A 1 239 ? -12.149 7.017 53.300 1.00 90.38 239 VAL A C 1
ATOM 1877 O O . VAL A 1 239 ? -11.258 6.579 54.027 1.00 90.38 239 VAL A O 1
ATOM 1880 N N . GLN A 1 240 ? -12.342 8.324 53.112 1.00 91.12 240 GLN A N 1
ATOM 1881 C CA . GLN A 1 240 ? -11.496 9.343 53.722 1.00 91.12 240 GLN A CA 1
ATOM 1882 C C . GLN A 1 240 ? -11.540 9.284 55.252 1.00 91.12 240 GLN A C 1
ATOM 1884 O O . GLN A 1 240 ? -10.485 9.256 55.880 1.00 91.12 240 GLN A O 1
ATOM 1889 N N . GLY A 1 241 ? -12.730 9.207 55.857 1.00 89.31 241 GLY A N 1
ATOM 1890 C CA . GLY A 1 241 ? -12.865 9.130 57.314 1.00 89.31 241 GLY A CA 1
ATOM 1891 C C . GLY A 1 241 ? -12.178 7.896 57.906 1.00 89.31 241 GLY A C 1
ATOM 1892 O O . GLY A 1 241 ? -11.483 7.993 58.916 1.00 89.31 241 GLY A O 1
ATOM 1893 N N . ASN A 1 242 ? -12.300 6.745 57.238 1.00 89.25 242 ASN A N 1
ATOM 1894 C CA . ASN A 1 242 ? -11.600 5.525 57.643 1.00 89.25 242 ASN A CA 1
ATOM 1895 C C . ASN A 1 242 ? -10.075 5.650 57.503 1.00 89.25 242 ASN A C 1
ATOM 1897 O O . ASN A 1 242 ? -9.342 5.177 58.370 1.00 89.25 242 ASN A O 1
ATOM 1901 N N . LEU A 1 243 ? -9.582 6.293 56.441 1.00 89.19 243 LEU A N 1
ATOM 1902 C CA . LEU A 1 243 ? -8.147 6.478 56.225 1.00 89.19 243 LEU A CA 1
ATOM 1903 C C . LEU A 1 243 ? -7.539 7.469 57.232 1.00 89.19 243 LEU A C 1
ATOM 1905 O O . LEU A 1 243 ? -6.449 7.232 57.756 1.00 89.19 243 LEU A O 1
ATOM 1909 N N . GLN A 1 244 ? -8.270 8.537 57.557 1.00 91.88 244 GLN A N 1
ATOM 1910 C CA . GLN A 1 244 ? -7.848 9.571 58.505 1.00 91.88 244 GLN A CA 1
ATOM 1911 C C . GLN A 1 244 ? -7.728 9.069 59.946 1.00 91.88 244 GLN A C 1
ATOM 1913 O O . GLN A 1 244 ? -6.957 9.627 60.724 1.00 91.88 244 GLN A O 1
ATOM 1918 N N . ALA A 1 245 ? -8.414 7.974 60.291 1.00 88.25 245 ALA A N 1
ATOM 1919 C CA . ALA A 1 245 ? -8.241 7.309 61.580 1.00 88.25 245 ALA A CA 1
ATOM 1920 C C . ALA A 1 245 ? -6.810 6.772 61.786 1.00 88.25 245 ALA A C 1
ATOM 1922 O O . ALA A 1 245 ? -6.339 6.702 62.920 1.00 88.25 245 ALA A O 1
ATOM 1923 N N . ALA A 1 246 ? -6.120 6.402 60.702 1.00 88.50 246 ALA A N 1
ATOM 1924 C CA . ALA A 1 246 ? -4.733 5.937 60.731 1.00 88.50 246 ALA A CA 1
ATOM 1925 C C . ALA A 1 246 ? -3.727 7.021 60.300 1.00 88.50 246 ALA A C 1
ATOM 1927 O O . ALA A 1 246 ? -2.591 7.023 60.775 1.00 88.50 246 ALA A O 1
ATOM 1928 N N . PHE A 1 247 ? -4.135 7.945 59.424 1.00 91.56 247 PHE A N 1
ATOM 1929 C CA . PHE A 1 247 ? -3.276 8.977 58.836 1.00 91.56 247 PHE A CA 1
ATOM 1930 C C . PHE A 1 247 ? -3.993 10.339 58.829 1.00 91.56 247 PHE A C 1
ATOM 1932 O O . PHE A 1 247 ? -4.694 10.643 57.864 1.00 91.56 247 PHE A O 1
ATOM 1939 N N . PRO A 1 248 ? -3.821 11.175 59.870 1.00 87.31 248 PRO A N 1
ATOM 1940 C CA . PRO A 1 248 ? -4.615 12.396 60.063 1.00 87.31 248 PRO A CA 1
ATOM 1941 C C . PRO A 1 248 ? -4.573 13.386 58.892 1.00 87.31 248 PRO A C 1
ATOM 1943 O O . PRO A 1 248 ? -5.571 14.040 58.607 1.00 87.31 248 PRO A O 1
ATOM 1946 N N . ASP A 1 249 ? -3.442 13.457 58.189 1.00 90.50 249 ASP A N 1
ATOM 1947 C CA . ASP A 1 249 ? -3.224 14.399 57.086 1.00 90.50 249 ASP A CA 1
ATOM 1948 C C . ASP A 1 249 ? -3.586 13.818 55.703 1.00 90.50 249 ASP A C 1
ATOM 1950 O O . ASP A 1 249 ? -3.340 14.447 54.672 1.00 90.50 249 ASP A O 1
ATOM 1954 N N . ALA A 1 250 ? -4.147 12.604 55.640 1.00 84.25 250 ALA A N 1
ATOM 1955 C CA . ALA A 1 250 ? -4.507 11.973 54.375 1.00 84.25 250 ALA A CA 1
ATOM 1956 C C . ALA A 1 250 ? -5.809 12.554 53.792 1.00 84.25 250 ALA A C 1
ATOM 1958 O O . ALA A 1 250 ? -6.810 12.730 54.492 1.00 84.25 250 ALA A O 1
ATOM 1959 N N . SER A 1 251 ? -5.809 12.796 52.480 1.00 84.31 251 SER A N 1
ATOM 1960 C CA . SER A 1 251 ? -6.996 13.135 51.686 1.00 84.31 251 SER A CA 1
ATOM 1961 C C . SER A 1 251 ? -7.194 12.091 50.590 1.00 84.31 251 SER A C 1
ATOM 1963 O O . SER A 1 251 ? -6.221 11.528 50.083 1.00 84.31 251 SER A O 1
ATOM 1965 N N . VAL A 1 252 ? -8.452 11.796 50.259 1.00 83.31 252 VAL A N 1
ATOM 1966 C CA . VAL A 1 252 ? -8.811 10.801 49.240 1.00 83.31 252 VAL A CA 1
ATOM 1967 C C . VAL A 1 252 ? -9.655 11.483 48.178 1.00 83.31 252 VAL A C 1
ATOM 1969 O O . VAL A 1 252 ? -10.593 12.201 48.500 1.00 83.31 252 VAL A O 1
ATOM 1972 N N . SER A 1 253 ? -9.321 11.234 46.916 1.00 81.94 253 SER A N 1
ATOM 1973 C CA . SER A 1 253 ? -10.109 11.647 45.759 1.00 81.94 253 SER A CA 1
ATOM 1974 C C . SER A 1 253 ? -10.307 10.433 44.863 1.00 81.94 253 SER A C 1
ATOM 1976 O O . SER A 1 253 ? -9.346 9.701 44.600 1.00 81.94 253 SER A O 1
ATOM 1978 N N . ILE A 1 254 ? -11.542 10.192 44.429 1.00 81.62 254 ILE A N 1
ATOM 1979 C CA . ILE A 1 254 ? -11.874 9.120 43.494 1.00 81.62 254 ILE A CA 1
ATOM 1980 C C . ILE A 1 254 ? -11.995 9.728 42.096 1.00 81.62 254 ILE A C 1
ATOM 1982 O O . ILE A 1 254 ? -12.853 10.574 41.851 1.00 81.62 254 ILE A O 1
ATOM 1986 N N . GLU A 1 255 ? -11.153 9.262 41.172 1.00 83.44 255 GLU A N 1
ATOM 1987 C CA . GLU A 1 255 ? -11.233 9.607 39.752 1.00 83.44 255 GLU A CA 1
ATOM 1988 C C . GLU A 1 255 ? -11.558 8.358 38.926 1.00 83.44 255 GLU A C 1
ATOM 1990 O O . GLU A 1 255 ? -10.859 7.343 38.982 1.00 83.44 255 GLU A O 1
ATOM 1995 N N . ILE A 1 256 ? -12.637 8.436 38.153 1.00 83.31 256 ILE A N 1
ATOM 1996 C CA . ILE A 1 256 ? -13.089 7.408 37.223 1.00 83.31 256 ILE A CA 1
ATOM 1997 C C . ILE A 1 256 ? -12.784 7.900 35.804 1.00 83.31 256 ILE A C 1
ATOM 1999 O O . ILE A 1 256 ? -13.403 8.872 35.354 1.00 83.31 256 ILE A O 1
ATOM 2003 N N . PRO A 1 257 ? -11.851 7.254 35.080 1.00 78.12 257 PRO A N 1
ATOM 2004 C CA . PRO A 1 257 ? -11.495 7.675 33.733 1.00 78.12 257 PRO A CA 1
ATOM 2005 C C . PRO A 1 257 ? -12.698 7.541 32.787 1.00 78.12 257 PRO A C 1
ATOM 2007 O O . PRO A 1 257 ? -13.524 6.638 32.966 1.00 78.12 257 PRO A O 1
ATOM 2010 N N . PRO A 1 258 ? -12.814 8.417 31.773 1.00 72.69 258 PRO A N 1
ATOM 2011 C CA . PRO A 1 258 ? -13.896 8.324 30.807 1.00 72.69 258 PRO A CA 1
ATOM 2012 C C . PRO A 1 258 ? -13.826 6.979 30.067 1.00 72.69 258 PRO A C 1
ATOM 2014 O O . PRO A 1 258 ? -12.728 6.534 29.709 1.00 72.69 258 PRO A O 1
ATOM 2017 N N . PRO A 1 259 ? -14.972 6.315 29.833 1.00 76.00 259 PRO A N 1
ATOM 2018 C CA . PRO A 1 259 ? -14.998 5.170 28.944 1.00 76.00 259 PRO A CA 1
ATOM 2019 C C . PRO A 1 259 ? -14.618 5.622 27.534 1.00 76.00 259 PRO A C 1
ATOM 2021 O O . PRO A 1 259 ? -14.907 6.743 27.119 1.00 76.00 259 PRO A O 1
ATOM 2024 N N . ASP A 1 260 ? -13.985 4.722 26.797 1.00 76.50 260 ASP A N 1
ATOM 2025 C CA . ASP A 1 260 ? -13.656 4.932 25.398 1.00 76.50 260 ASP A CA 1
ATOM 2026 C C . ASP A 1 260 ? -14.456 3.930 24.561 1.00 76.50 260 ASP A C 1
ATOM 2028 O O . ASP A 1 260 ? -14.639 2.771 24.942 1.00 76.50 260 ASP A O 1
ATOM 2032 N N . LEU A 1 261 ? -14.950 4.369 23.408 1.00 74.38 261 LEU A N 1
ATOM 2033 C CA . LEU A 1 261 ? -15.711 3.521 22.489 1.00 74.38 261 LEU A CA 1
ATOM 2034 C C . LEU A 1 261 ? -14.971 2.227 22.130 1.00 74.38 261 LEU A C 1
ATOM 2036 O O . LEU A 1 261 ? -15.570 1.148 22.091 1.00 74.38 261 LEU A O 1
ATOM 2040 N N . LYS A 1 262 ? -13.657 2.325 21.905 1.00 70.94 262 LYS A N 1
ATOM 2041 C CA . LYS A 1 262 ? -12.795 1.191 21.574 1.00 70.94 262 LYS A CA 1
ATOM 2042 C C . LYS A 1 262 ? -12.736 0.202 22.732 1.00 70.94 262 LYS A C 1
ATOM 2044 O O . LYS A 1 262 ? -12.753 -1.006 22.495 1.00 70.94 262 LYS A O 1
ATOM 2049 N N . SER A 1 263 ? -12.708 0.683 23.979 1.00 72.69 263 SER A N 1
ATOM 2050 C CA . SER A 1 263 ? -12.666 -0.197 25.151 1.00 72.69 263 SER A CA 1
ATOM 2051 C C . SER A 1 263 ? -13.971 -0.980 25.316 1.00 72.69 263 SER A C 1
ATOM 2053 O O . SER A 1 263 ? -13.921 -2.197 25.510 1.00 72.69 263 SER A O 1
ATOM 2055 N N . ILE A 1 264 ? -15.125 -0.339 25.110 1.00 73.00 264 ILE A N 1
ATOM 2056 C CA . ILE A 1 264 ? -16.438 -1.002 25.160 1.00 73.00 264 ILE A CA 1
ATOM 2057 C C . ILE A 1 264 ? -16.537 -2.099 24.093 1.00 73.00 264 ILE A C 1
ATOM 2059 O O . ILE A 1 264 ? -16.897 -3.233 24.405 1.00 73.00 264 ILE A O 1
ATOM 2063 N N . LEU A 1 265 ? -16.168 -1.813 22.845 1.00 68.75 265 LEU A N 1
ATOM 2064 C CA . LEU A 1 265 ? -16.284 -2.786 21.751 1.00 68.75 265 LEU A CA 1
ATOM 2065 C C . LEU A 1 265 ? -15.257 -3.919 21.840 1.00 68.75 265 LEU A C 1
ATOM 2067 O O . LEU A 1 265 ? -15.573 -5.062 21.517 1.00 68.75 265 LEU A O 1
ATOM 2071 N N . SER A 1 266 ? -14.058 -3.644 22.362 1.00 67.06 266 SER A N 1
ATOM 2072 C CA . SER A 1 266 ? -13.061 -4.684 22.650 1.00 67.06 266 SER A CA 1
ATOM 2073 C C . SER A 1 266 ? -13.528 -5.679 23.720 1.00 67.06 266 SER A C 1
ATOM 2075 O O . SER A 1 266 ? -13.049 -6.812 23.761 1.00 67.06 266 SER A O 1
ATOM 2077 N N . SER A 1 267 ? -14.501 -5.292 24.553 1.00 69.56 267 SER A N 1
ATOM 2078 C CA . SER A 1 267 ? -15.120 -6.170 25.552 1.00 69.56 267 SER A CA 1
ATOM 2079 C C . SER A 1 267 ? -16.258 -7.037 24.994 1.00 69.56 267 SER A C 1
ATOM 2081 O O . SER A 1 267 ? -16.839 -7.832 25.736 1.00 69.56 267 SER A O 1
ATOM 2083 N N . ALA A 1 268 ? -16.579 -6.912 23.697 1.00 71.62 268 ALA A N 1
ATOM 2084 C CA . ALA A 1 268 ? -17.645 -7.676 23.061 1.00 71.62 268 ALA A CA 1
ATOM 2085 C C . ALA A 1 268 ? -17.463 -9.188 23.273 1.00 71.62 268 ALA A C 1
ATOM 2087 O O . ALA A 1 268 ? -16.375 -9.745 23.123 1.00 71.62 268 ALA A O 1
ATOM 2088 N N . THR A 1 269 ? -18.554 -9.871 23.617 1.00 70.38 269 THR A N 1
ATOM 2089 C CA . THR A 1 269 ? -18.553 -11.323 23.827 1.00 70.38 269 THR A CA 1
ATOM 2090 C C . THR A 1 269 ? -19.323 -12.024 22.721 1.00 70.38 269 THR A C 1
ATOM 2092 O O . THR A 1 269 ? -20.390 -11.580 22.301 1.00 70.38 269 THR A O 1
ATOM 2095 N N . ILE A 1 270 ? -18.782 -13.149 22.252 1.00 72.81 270 ILE A N 1
ATOM 2096 C CA . ILE A 1 270 ? -19.426 -13.979 21.235 1.00 72.81 270 ILE A CA 1
ATOM 2097 C C . ILE A 1 270 ? -20.149 -15.134 21.927 1.00 72.81 270 ILE A C 1
ATOM 2099 O O . ILE A 1 270 ? -19.526 -15.974 22.590 1.00 72.81 270 ILE A O 1
ATOM 2103 N N . THR A 1 271 ? -21.468 -15.190 21.748 1.00 76.19 271 THR A N 1
ATOM 2104 C CA . THR A 1 271 ? -22.293 -16.328 22.165 1.00 76.19 271 THR A CA 1
ATOM 2105 C C . THR A 1 271 ? -22.685 -17.158 20.956 1.00 76.19 271 THR A C 1
ATOM 2107 O O . THR A 1 271 ? -23.132 -16.601 19.957 1.00 76.19 271 THR A O 1
ATOM 2110 N N . VAL A 1 272 ? -22.568 -18.479 21.070 1.00 76.94 272 VAL A N 1
ATOM 2111 C CA . VAL A 1 272 ? -23.010 -19.432 20.046 1.00 76.94 272 VAL A CA 1
ATOM 2112 C C . VAL A 1 272 ? -24.190 -20.224 20.586 1.00 76.94 272 VAL A C 1
ATOM 2114 O O . VAL A 1 272 ? -24.213 -20.588 21.764 1.00 76.94 272 VAL A O 1
ATOM 2117 N N . ASP A 1 273 ? -25.146 -20.518 19.715 1.00 75.38 273 ASP A N 1
ATOM 2118 C CA . ASP A 1 273 ? -26.294 -21.370 19.999 1.00 75.38 273 ASP A CA 1
ATOM 2119 C C . ASP A 1 273 ? -26.309 -22.543 19.007 1.00 75.38 273 ASP A C 1
ATOM 2121 O O . ASP A 1 273 ? -26.442 -22.345 17.804 1.00 75.38 273 ASP A O 1
ATOM 2125 N N . ASP A 1 274 ? -26.082 -23.751 19.520 1.00 71.69 274 ASP A N 1
ATOM 2126 C CA . ASP A 1 274 ? -26.088 -25.040 18.805 1.00 71.69 274 ASP A CA 1
ATOM 2127 C C . ASP A 1 274 ? -27.119 -26.003 19.427 1.00 71.69 274 ASP A C 1
ATOM 2129 O O . ASP A 1 274 ? -26.995 -27.222 19.329 1.00 71.69 274 ASP A O 1
ATOM 2133 N N . GLY A 1 275 ? -28.123 -25.443 20.110 1.00 77.44 275 GLY A N 1
ATOM 2134 C CA . GLY A 1 275 ? -29.062 -26.167 20.967 1.00 77.44 275 GLY A CA 1
ATOM 2135 C C . GLY A 1 275 ? -28.956 -25.745 22.433 1.00 77.44 275 GLY A C 1
ATOM 2136 O O . GLY A 1 275 ? -29.938 -25.847 23.166 1.00 77.44 275 GLY A O 1
ATOM 2137 N N . VAL A 1 276 ? -27.801 -25.214 22.858 1.00 70.00 276 VAL A N 1
ATOM 2138 C CA . VAL A 1 276 ? -27.644 -24.505 24.136 1.00 70.00 276 VAL A CA 1
ATOM 2139 C C . VAL A 1 276 ? -26.840 -23.225 23.927 1.00 70.00 276 VAL A C 1
ATOM 2141 O O . VAL A 1 276 ? -25.701 -23.244 23.447 1.00 70.00 276 VAL A O 1
ATOM 2144 N N . ARG A 1 277 ? -27.406 -22.087 24.339 1.00 75.31 277 ARG A N 1
ATOM 2145 C CA . ARG A 1 277 ? -26.719 -20.795 24.282 1.00 75.31 277 ARG A CA 1
ATOM 2146 C C . ARG A 1 277 ? -25.574 -20.752 25.294 1.00 75.31 277 ARG A C 1
ATOM 2148 O O . ARG A 1 277 ? -25.788 -20.894 26.494 1.00 75.31 277 ARG A O 1
ATOM 2155 N N . GLY A 1 278 ? -24.359 -20.502 24.814 1.00 70.62 278 GLY A N 1
ATOM 2156 C CA . GLY A 1 278 ? -23.170 -20.399 25.660 1.00 70.62 278 GLY A CA 1
ATOM 2157 C C . GLY A 1 278 ? -22.080 -19.535 25.035 1.00 70.62 278 GLY A C 1
ATOM 2158 O O . GLY A 1 278 ? -22.099 -19.260 23.833 1.00 70.62 278 GLY A O 1
ATOM 2159 N N . ALA A 1 279 ? -21.123 -19.091 25.850 1.00 71.88 279 ALA A N 1
ATOM 2160 C CA . ALA A 1 279 ? -19.947 -18.384 25.351 1.00 71.88 279 ALA A CA 1
ATOM 2161 C C . ALA A 1 279 ? -19.102 -19.325 24.479 1.00 71.88 279 ALA A C 1
ATOM 2163 O O . ALA A 1 279 ? -18.943 -20.499 24.804 1.00 71.88 279 ALA A O 1
ATOM 2164 N N . PHE A 1 280 ? -18.509 -18.826 23.392 1.00 65.69 280 PHE A N 1
ATOM 2165 C CA . PHE A 1 280 ? -17.706 -19.683 22.508 1.00 65.69 280 PHE A CA 1
ATOM 2166 C C . PHE A 1 280 ? -16.575 -20.415 23.260 1.00 65.69 280 PHE A C 1
ATOM 2168 O O . PHE A 1 280 ? -16.388 -21.620 23.097 1.00 65.69 280 PHE A O 1
ATOM 2175 N N . LYS A 1 281 ? -15.886 -19.712 24.173 1.00 62.88 281 LYS A N 1
ATOM 2176 C CA . LYS A 1 281 ? -14.801 -20.276 24.998 1.00 62.88 281 LYS A CA 1
ATOM 2177 C C . LYS A 1 281 ? -15.228 -21.496 25.825 1.00 62.88 281 LYS A C 1
ATOM 2179 O O . LYS A 1 281 ? -14.388 -22.342 26.104 1.00 62.88 281 LYS A O 1
ATOM 2184 N N . SER A 1 282 ? -16.504 -21.607 26.207 1.00 58.44 282 SER A N 1
ATOM 2185 C CA . SER A 1 282 ? -17.010 -22.755 26.970 1.00 58.44 282 SER A CA 1
ATOM 2186 C C . SER A 1 282 ? -17.438 -23.936 26.093 1.00 58.44 282 SER A C 1
ATOM 2188 O O . SER A 1 282 ? -17.674 -25.015 26.625 1.00 58.44 282 SER A O 1
ATOM 2190 N N . LYS A 1 283 ? -17.532 -23.767 24.767 1.00 58.88 283 LYS A N 1
ATOM 2191 C CA . LYS A 1 283 ? -17.938 -24.837 23.838 1.00 58.88 283 LYS A CA 1
ATOM 2192 C C . LYS A 1 283 ? -16.773 -25.674 23.308 1.00 58.88 283 LYS A C 1
ATOM 2194 O O . LYS A 1 283 ? -16.975 -26.836 22.977 1.00 58.88 283 LYS A O 1
ATOM 2199 N N . GLY A 1 284 ? -15.552 -25.134 23.310 1.00 49.22 284 GLY A N 1
ATOM 2200 C CA . GLY A 1 284 ? -14.350 -25.799 22.781 1.00 49.22 284 GLY A CA 1
ATOM 2201 C C . GLY A 1 284 ? -13.923 -27.095 23.488 1.00 49.22 284 GLY A C 1
ATOM 2202 O O . GLY A 1 284 ? -13.075 -27.803 22.962 1.00 49.22 284 GLY A O 1
ATOM 2203 N N . MET A 1 285 ? -14.509 -27.440 24.642 1.00 44.47 285 MET A N 1
ATOM 2204 C CA . MET A 1 285 ? -14.291 -28.745 25.288 1.00 44.47 285 MET A CA 1
ATOM 2205 C C . MET A 1 285 ? -15.433 -29.749 25.076 1.00 44.47 285 MET A C 1
ATOM 2207 O O . MET A 1 285 ? -15.243 -30.932 25.337 1.00 44.47 285 MET A O 1
ATOM 2211 N N . ALA A 1 286 ? -16.607 -29.316 24.610 1.00 39.81 286 ALA A N 1
ATOM 2212 C CA . ALA A 1 286 ? -17.792 -30.174 24.553 1.00 39.81 286 ALA A CA 1
ATOM 2213 C C . ALA A 1 286 ? -18.001 -30.860 23.191 1.00 39.81 286 ALA A C 1
ATOM 2215 O O . ALA A 1 286 ? -18.707 -31.860 23.129 1.00 39.81 286 ALA A O 1
ATOM 2216 N N . SER A 1 287 ? -17.388 -30.369 22.108 1.00 41.94 287 SER A N 1
ATOM 2217 C CA . SER A 1 287 ? -17.610 -30.891 20.748 1.00 41.94 287 SER A CA 1
ATOM 2218 C C . SER A 1 287 ? -16.499 -31.803 20.206 1.00 41.94 287 SER A C 1
ATOM 2220 O O . SER A 1 287 ? -16.566 -32.213 19.053 1.00 41.94 287 SER A O 1
ATOM 2222 N N . ALA A 1 288 ? -15.500 -32.170 21.017 1.00 36.69 288 ALA A N 1
ATOM 2223 C CA . ALA A 1 288 ? -14.444 -33.118 20.627 1.00 36.69 288 ALA A CA 1
ATOM 2224 C C . ALA A 1 288 ? -14.804 -34.597 20.888 1.00 36.69 288 ALA A C 1
ATOM 2226 O O . ALA A 1 288 ? -13.938 -35.469 20.841 1.00 36.69 288 ALA A O 1
ATOM 2227 N N . GLY A 1 289 ? -16.068 -34.888 21.187 1.00 38.16 289 GLY A N 1
ATOM 2228 C CA . GLY A 1 289 ? -16.539 -36.241 21.439 1.00 38.16 289 GLY A CA 1
ATOM 2229 C C . GLY A 1 289 ? -17.932 -36.443 20.882 1.00 38.16 289 GLY A C 1
ATOM 2230 O O . GLY A 1 289 ? -18.869 -36.476 21.668 1.00 38.16 289 GLY A O 1
ATOM 2231 N N . LEU A 1 290 ? -18.038 -36.545 19.555 1.00 31.97 290 LEU A N 1
ATOM 2232 C CA . LEU A 1 290 ? -19.008 -37.356 18.810 1.00 31.97 290 LEU A CA 1
ATOM 2233 C C . LEU A 1 290 ? -18.523 -37.512 17.363 1.00 31.97 290 LEU A C 1
ATOM 2235 O O . LEU A 1 290 ? -18.153 -36.483 16.756 1.00 31.97 290 LEU A O 1
#

pLDDT: mean 82.86, std 10.91, range [31.97, 94.62]

Radius of gyration: 32.09 Å; chains: 1; bounding box: 64×67×98 Å

Sequence (290 aa):
MQALDIFFSGPTLKDTDFYDARIPLRIEVTFEEIKDEDLARLAEEHRGRIEKVAEGGRLTLSRAYAAPGKGVLKQVDDVPSDRRYWPSSVQELVAGKRGEELRQGAIYAFPELREKLSPKPTQKEVREAIAELSANLSPAERTKGDVDLVTGMDKSIQALLPEVIYIPAVKELSDDLKTSESSSFGKLLGILFEQIKPQLSDIDTLFGQLRSYLNAEVMPDGSLADKRLDEVRQIESLVQGNLQAAFPDASVSIEIPPPDLKSILSSATITVDDGVRGAFKSKGMASAGL

Organism: NCBI:txid3074435